Protein AF-A0A6G8BTU0-F1 (afdb_monomer_lite)

pLDDT: mean 81.16, std 19.38, range [32.75, 98.31]

Radius of gyration: 33.99 Å; chains: 1; bounding box: 79×76×109 Å

Secondary structure (DSSP, 8-state):
----------------PPPEEEEEHHHHHTS-HHHHHHHHTT-EEEEEPTTSEEEEEEEEEEE-PBPPP-HHHHHHHHHHHHHHHHHHHTT----HHHHHHHHHHHHHHHHTTPPPPB--EEEEEEEE-TTS-EEEEEEEESSS--PPTT-EEETTTTEEPS-GGGGG--HHHHHHHHS----S-SS--------------PPPPPP--------EEEEE-TTSPPEEEEHHHHHHTTPEEE--

Structure (mmCIF, N/CA/C/O backbone):
data_AF-A0A6G8BTU0-F1
#
_entry.id   AF-A0A6G8BTU0-F1
#
loop_
_atom_site.group_PDB
_atom_site.id
_atom_site.type_symbol
_atom_site.label_atom_id
_atom_site.label_alt_id
_atom_site.label_comp_id
_atom_site.label_asym_id
_atom_site.label_entity_id
_atom_site.label_seq_id
_atom_site.pdbx_PDB_ins_code
_atom_site.Ca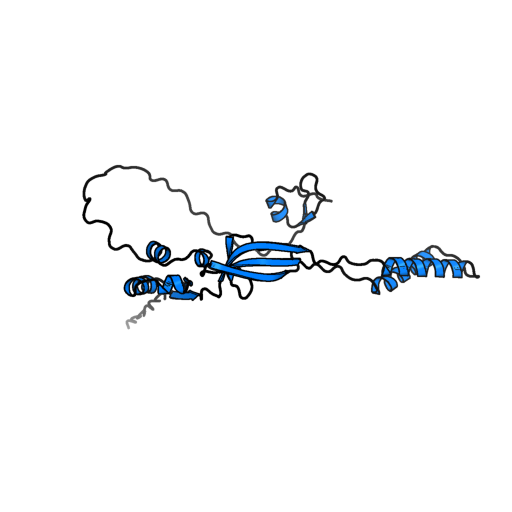rtn_x
_atom_site.Cartn_y
_atom_site.Cartn_z
_atom_site.occupancy
_atom_site.B_iso_or_equiv
_atom_site.auth_seq_id
_atom_site.auth_comp_id
_atom_site.auth_asym_id
_atom_site.auth_atom_id
_atom_site.pdbx_PDB_model_num
ATOM 1 N N . MET A 1 1 ? -45.046 64.229 11.327 1.00 40.72 1 MET A N 1
ATOM 2 C CA . MET A 1 1 ? -44.755 62.989 10.573 1.00 40.72 1 MET A CA 1
ATOM 3 C C . MET A 1 1 ? -43.552 62.315 11.220 1.00 40.72 1 MET A C 1
ATOM 5 O O . MET A 1 1 ? -42.463 62.861 11.145 1.00 40.72 1 MET A O 1
ATOM 9 N N . LYS A 1 2 ? -43.756 61.208 11.945 1.00 38.12 2 LYS A N 1
ATOM 10 C CA . LYS A 1 2 ? -42.687 60.417 12.578 1.00 38.12 2 LYS A CA 1
ATOM 11 C C . LYS A 1 2 ? -42.610 59.080 11.846 1.00 38.12 2 LYS A C 1
ATOM 13 O O . LYS A 1 2 ? -43.596 58.354 11.830 1.00 38.12 2 LYS A O 1
ATOM 18 N N . TRP A 1 3 ? -41.475 58.801 11.216 1.00 44.00 3 TRP A N 1
ATOM 19 C CA . TRP A 1 3 ? -41.200 57.519 10.574 1.00 44.00 3 TRP A CA 1
ATOM 20 C C . TRP A 1 3 ? -40.515 56.612 11.594 1.00 44.00 3 TRP A C 1
ATOM 22 O O . TRP A 1 3 ? -39.421 56.916 12.065 1.00 44.00 3 TRP A O 1
ATOM 32 N N . VAL A 1 4 ? -41.198 55.535 11.972 1.00 53.97 4 VAL A N 1
ATOM 33 C CA . VAL A 1 4 ? -40.656 54.466 12.813 1.00 53.97 4 VAL A CA 1
ATOM 34 C C . VAL A 1 4 ? -40.010 53.451 11.877 1.00 53.97 4 VAL A C 1
ATOM 36 O O . VAL A 1 4 ? -40.700 52.805 11.094 1.00 53.97 4 VAL A O 1
ATOM 39 N N . TRP A 1 5 ? -38.687 53.331 11.941 1.00 50.56 5 TRP A N 1
ATOM 40 C CA . TRP A 1 5 ? -37.951 52.262 11.273 1.00 50.56 5 TRP A CA 1
ATOM 41 C C . TRP A 1 5 ? -37.963 51.026 12.175 1.00 50.56 5 TRP A C 1
ATOM 43 O O . TRP A 1 5 ? -37.305 50.995 13.213 1.00 50.56 5 TRP A O 1
ATOM 53 N N . LEU A 1 6 ? -38.742 50.017 11.787 1.00 51.81 6 LEU A N 1
ATOM 54 C CA . LEU A 1 6 ? -38.684 48.670 12.349 1.00 51.81 6 LEU A CA 1
ATOM 55 C C . LEU A 1 6 ? -37.494 47.946 11.708 1.00 51.81 6 LEU A C 1
ATOM 57 O O . LEU A 1 6 ? -37.550 47.553 10.546 1.00 51.81 6 LEU A O 1
ATOM 61 N N . ILE A 1 7 ? -36.400 47.810 12.458 1.00 57.91 7 ILE A N 1
ATOM 62 C CA . ILE A 1 7 ? -35.266 46.963 12.080 1.00 57.91 7 ILE A CA 1
ATOM 63 C C . ILE A 1 7 ? -35.584 45.548 12.563 1.00 57.91 7 ILE A C 1
ATOM 65 O O . ILE A 1 7 ? -35.458 45.233 13.745 1.00 57.91 7 ILE A O 1
ATOM 69 N N . THR A 1 8 ? -36.029 44.698 11.644 1.00 57.75 8 THR A N 1
ATOM 70 C CA . THR A 1 8 ? -36.219 43.266 11.882 1.00 57.75 8 THR A CA 1
ATOM 71 C C . THR A 1 8 ? -34.845 42.595 11.902 1.00 57.75 8 THR A C 1
ATOM 73 O O . THR A 1 8 ? -34.222 42.397 10.860 1.00 57.75 8 THR A O 1
ATOM 76 N N . GLY A 1 9 ? -34.336 42.286 13.095 1.00 55.72 9 GLY A N 1
ATOM 77 C CA . GLY A 1 9 ? -33.092 41.538 13.266 1.00 55.72 9 GLY A CA 1
ATOM 78 C C . GLY A 1 9 ? -33.267 40.077 12.850 1.00 55.72 9 GLY A C 1
ATOM 79 O O . GLY A 1 9 ? -33.929 39.308 13.542 1.00 55.72 9 GLY A O 1
ATOM 80 N N . LEU A 1 10 ? -32.662 39.691 11.726 1.00 54.78 10 LEU A N 1
ATOM 81 C CA . LEU A 1 10 ? -32.451 38.294 11.348 1.00 54.78 10 LEU A CA 1
ATOM 82 C C . LEU A 1 10 ? -31.414 37.678 12.298 1.00 54.78 10 LEU A C 1
ATOM 84 O O . LEU A 1 10 ? -30.215 37.915 12.165 1.00 54.78 10 LEU A O 1
ATOM 88 N N . LEU A 1 11 ? -31.879 36.888 13.265 1.00 58.62 11 LEU A N 1
ATOM 89 C CA . LEU A 1 11 ? -31.025 35.987 14.033 1.00 58.62 11 LEU A CA 1
ATOM 90 C C . LEU A 1 11 ? -30.565 34.863 13.097 1.00 58.62 11 LEU A C 1
ATOM 92 O O . LEU A 1 11 ? -31.316 33.935 12.802 1.00 58.62 11 LEU A O 1
ATOM 96 N N . ALA A 1 12 ? -29.333 34.963 12.604 1.00 57.72 12 ALA A N 1
ATOM 97 C CA . ALA A 1 12 ? -28.669 33.870 11.913 1.00 57.72 12 ALA A CA 1
ATOM 98 C C . ALA A 1 12 ? -28.350 32.767 12.935 1.00 57.72 12 ALA A C 1
ATOM 100 O O . ALA A 1 12 ? -27.363 32.848 13.665 1.00 57.72 12 ALA A O 1
ATOM 101 N N . SER A 1 13 ? -29.202 31.746 13.025 1.00 57.56 13 SER A N 1
ATOM 102 C CA . SER A 1 13 ? -28.869 30.520 13.748 1.00 57.56 13 SER A CA 1
ATOM 103 C C . SER A 1 13 ? -27.741 29.811 13.002 1.00 57.56 13 SER A C 1
ATOM 105 O O . SER A 1 13 ? -27.941 29.286 11.908 1.00 57.56 13 SER A O 1
ATOM 107 N N . SER A 1 14 ? -26.542 29.803 13.579 1.00 59.00 14 SER A N 1
ATOM 108 C CA . SER A 1 14 ? -25.449 28.950 13.127 1.00 59.00 14 SER A CA 1
ATOM 109 C C . SER A 1 14 ? -25.845 27.490 13.351 1.00 59.00 14 SER A C 1
ATOM 111 O O . SER A 1 14 ? -25.838 26.983 14.472 1.00 59.00 14 SER A O 1
ATOM 113 N N . ALA A 1 15 ? -26.230 26.806 12.274 1.00 63.28 15 ALA A N 1
ATOM 114 C CA . ALA A 1 15 ? -26.380 25.360 12.277 1.00 63.28 15 ALA A CA 1
ATOM 115 C C . ALA A 1 15 ? -24.989 24.738 12.469 1.00 63.28 15 ALA A C 1
ATOM 117 O O . ALA A 1 15 ? -24.202 24.647 11.528 1.00 63.28 15 ALA A O 1
ATOM 118 N N . ASN A 1 16 ? -24.657 24.360 13.704 1.00 69.69 16 ASN A N 1
ATOM 119 C CA . ASN A 1 16 ? -23.443 23.601 13.982 1.00 69.69 16 ASN A CA 1
ATOM 120 C C . ASN A 1 16 ? -23.646 22.181 13.445 1.00 69.69 16 ASN A C 1
ATOM 122 O O . ASN A 1 16 ? -24.424 21.409 14.005 1.00 69.69 16 ASN A O 1
ATOM 126 N N . ALA A 1 17 ? -22.983 21.852 12.337 1.00 81.56 17 ALA A N 1
ATOM 127 C CA . ALA A 1 17 ? -22.934 20.483 11.844 1.00 81.56 17 ALA A CA 1
ATOM 128 C C . ALA A 1 17 ? -22.184 19.616 12.867 1.00 81.56 17 ALA A C 1
ATOM 130 O O . ALA A 1 17 ? -21.070 19.954 13.272 1.00 81.56 17 ALA A O 1
ATOM 131 N N . LEU A 1 18 ? -22.806 18.518 13.304 1.00 88.88 18 LEU A N 1
ATOM 132 C CA . LEU A 1 18 ? -22.153 17.556 14.189 1.00 88.88 18 LEU A CA 1
ATOM 133 C C . LEU A 1 18 ? -20.966 16.905 13.456 1.00 88.88 18 LEU A C 1
ATOM 135 O O . LEU A 1 18 ? -21.096 16.578 12.273 1.00 88.88 18 LEU A O 1
ATOM 139 N N . PRO A 1 19 ? -19.822 16.696 14.129 1.00 92.12 19 PRO A N 1
ATOM 140 C CA . PRO A 1 19 ? -18.689 15.999 13.534 1.00 92.12 19 PRO A CA 1
ATOM 141 C C . PRO A 1 19 ? -19.040 14.540 13.212 1.00 92.12 19 PRO A C 1
ATOM 143 O O . PRO A 1 19 ? -19.723 13.863 13.984 1.00 92.12 19 PRO A O 1
ATOM 146 N N . LEU A 1 20 ? -18.544 14.056 12.072 1.00 93.25 20 LEU A N 1
ATOM 147 C CA . LEU A 1 20 ? -18.660 12.659 11.657 1.00 93.25 20 LEU A CA 1
ATOM 148 C C . LEU A 1 20 ? -17.634 11.804 12.411 1.00 93.25 20 LEU A C 1
ATOM 150 O O . LEU A 1 20 ? -16.445 12.127 12.423 1.00 93.25 20 LEU A O 1
ATOM 154 N N . LEU A 1 21 ? -18.086 10.709 13.016 1.00 93.50 21 LEU A N 1
ATOM 155 C CA . LEU A 1 21 ? -17.253 9.737 13.713 1.00 93.50 21 LEU A CA 1
ATOM 156 C C . LEU A 1 21 ? -17.379 8.372 13.032 1.00 93.50 21 LEU A C 1
ATOM 158 O O . LEU A 1 21 ? -18.399 7.694 13.164 1.00 93.50 21 LEU A O 1
ATOM 162 N N . ALA A 1 22 ? -16.315 7.968 12.338 1.00 94.94 22 ALA A N 1
ATOM 163 C CA . ALA A 1 22 ? -16.186 6.624 11.791 1.00 94.94 22 ALA A CA 1
ATOM 164 C C . ALA A 1 22 ? -15.808 5.632 12.902 1.00 94.94 22 ALA A C 1
ATOM 166 O O . ALA A 1 22 ? -14.777 5.796 13.574 1.00 94.94 22 ALA A O 1
ATOM 167 N N . VAL A 1 23 ? -16.637 4.606 13.079 1.00 95.69 23 VAL A N 1
ATOM 168 C CA . VAL A 1 23 ? -16.468 3.542 14.077 1.00 95.69 23 VAL A CA 1
ATOM 169 C C . VAL A 1 23 ? -16.545 2.173 13.418 1.00 95.69 23 VAL A C 1
ATOM 171 O O . VAL A 1 23 ? -17.326 1.982 12.487 1.00 95.69 23 VAL A O 1
ATOM 174 N N . SER A 1 24 ? -15.766 1.204 13.896 1.00 96.50 24 SER A N 1
ATOM 175 C CA . SER A 1 24 ? -15.928 -0.182 13.457 1.00 96.50 24 SER A CA 1
ATOM 176 C C . SER A 1 24 ? -17.286 -0.730 13.889 1.00 96.50 24 SER A C 1
ATOM 178 O O . SER A 1 24 ? -17.818 -0.381 14.949 1.00 96.50 24 SER A O 1
ATOM 180 N N . GLU A 1 25 ? -17.867 -1.586 13.055 1.00 95.81 25 GLU A N 1
ATOM 181 C CA . GLU A 1 25 ? -19.181 -2.168 13.305 1.00 95.81 25 GLU A CA 1
ATOM 182 C C . GLU A 1 25 ? -19.177 -3.000 14.587 1.00 95.81 25 GLU A C 1
ATOM 184 O O . GLU A 1 25 ? -20.058 -2.814 15.425 1.00 95.81 25 GLU A O 1
ATOM 189 N N . THR A 1 26 ? -18.162 -3.843 14.800 1.00 95.25 26 THR A N 1
ATOM 190 C CA . THR A 1 26 ? -18.074 -4.661 16.021 1.00 95.25 26 THR A CA 1
ATOM 191 C C . THR A 1 26 ? -17.887 -3.809 17.272 1.00 95.25 26 THR A C 1
ATOM 193 O O . THR A 1 26 ? -18.545 -4.063 18.285 1.00 95.25 26 THR A O 1
ATOM 196 N N . ALA A 1 27 ? -17.048 -2.766 17.222 1.00 95.62 27 ALA A N 1
ATOM 197 C CA . ALA A 1 27 ? -16.872 -1.894 18.381 1.00 95.62 27 ALA A CA 1
ATOM 198 C C . ALA A 1 27 ? -18.157 -1.125 18.699 1.00 95.62 27 ALA A C 1
ATOM 200 O O . ALA A 1 27 ? -18.527 -1.013 19.866 1.00 95.62 27 ALA A O 1
ATOM 201 N N . TRP A 1 28 ? -18.867 -0.647 17.672 1.00 97.12 28 TRP A N 1
ATOM 202 C CA . TRP A 1 28 ? -20.150 0.024 17.841 1.00 97.12 28 TRP A CA 1
ATOM 203 C C . TRP A 1 28 ? -21.220 -0.916 18.393 1.00 97.12 28 TRP A C 1
ATOM 205 O O . TRP A 1 28 ? -21.901 -0.577 19.357 1.00 97.12 28 TRP A O 1
ATOM 215 N N . GLN A 1 29 ? -21.367 -2.110 17.817 1.00 96.81 29 GLN A N 1
ATOM 216 C CA . GLN A 1 29 ? -22.342 -3.119 18.239 1.00 96.81 29 GLN A CA 1
ATOM 217 C C . GLN A 1 29 ? -22.152 -3.502 19.711 1.00 96.81 29 GLN A C 1
ATOM 219 O O . GLN A 1 29 ? -23.153 -3.609 20.418 1.00 96.81 29 GLN A O 1
ATOM 224 N N . GLY A 1 30 ? -20.902 -3.605 20.175 1.00 95.56 30 GLY A N 1
ATOM 225 C CA . GLY A 1 30 ? -20.550 -3.947 21.556 1.00 95.56 30 GLY A CA 1
ATOM 226 C C . GLY A 1 30 ? -20.837 -2.875 22.615 1.00 95.56 30 GLY A C 1
ATOM 227 O O . GLY A 1 30 ? -20.659 -3.154 23.798 1.00 95.56 30 GLY A O 1
ATOM 228 N N . LEU A 1 31 ? -21.279 -1.674 22.227 1.00 96.62 31 LEU A N 1
ATOM 229 C CA . LEU A 1 31 ? -21.739 -0.652 23.170 1.00 96.62 31 LEU A CA 1
ATOM 230 C C . LEU A 1 31 ? -23.194 -0.881 23.594 1.00 96.62 31 LEU A C 1
ATOM 232 O O . LEU A 1 31 ? -24.051 -1.285 22.794 1.00 96.62 31 LEU A O 1
ATOM 236 N N . GLU A 1 32 ? -23.499 -0.536 24.840 1.00 96.50 32 GLU A N 1
ATOM 237 C CA . GLU A 1 32 ? -24.864 -0.540 25.348 1.00 96.50 32 GLU A CA 1
ATOM 238 C C . GL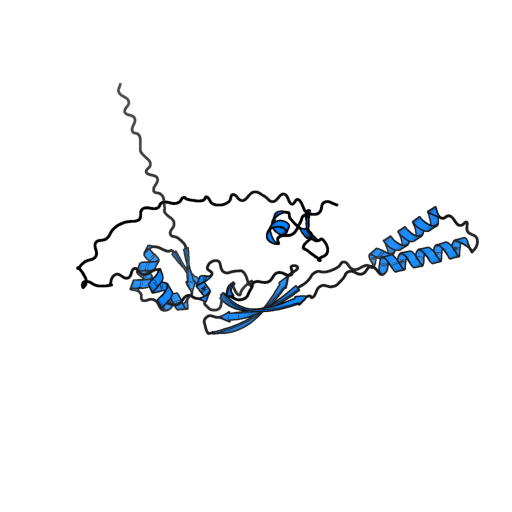U A 1 32 ? -25.712 0.563 24.697 1.00 96.50 32 GLU A C 1
ATOM 240 O O . GLU A 1 32 ? -25.215 1.581 24.212 1.00 96.50 32 GLU A O 1
ATOM 245 N N . THR A 1 33 ? -27.037 0.395 24.705 1.00 96.31 33 THR A N 1
ATOM 246 C CA . THR A 1 33 ? -27.966 1.363 24.096 1.00 96.31 33 THR A CA 1
ATOM 247 C C . THR A 1 33 ? -27.814 2.768 24.683 1.00 96.31 33 THR A C 1
ATOM 249 O O . THR A 1 33 ? -27.906 3.755 23.953 1.00 96.31 33 THR A O 1
ATOM 252 N N . HIS A 1 34 ? -27.564 2.867 25.991 1.00 95.31 34 HIS A N 1
ATOM 253 C CA . HIS A 1 34 ? -27.398 4.152 26.665 1.00 95.31 34 HIS A CA 1
ATOM 254 C C . HIS A 1 34 ? -26.088 4.853 26.254 1.00 95.31 34 HIS A C 1
ATOM 256 O O . HIS A 1 34 ? -26.087 6.062 26.031 1.00 95.31 34 HIS A O 1
ATOM 262 N N . GLU A 1 35 ? -25.014 4.086 26.057 1.00 95.31 35 GLU A N 1
ATOM 263 C CA . GLU A 1 35 ? -23.709 4.565 25.584 1.00 95.31 35 GLU A CA 1
ATOM 264 C C . GLU A 1 35 ? -23.798 5.061 24.141 1.00 95.31 35 GLU A C 1
ATOM 266 O O . GLU A 1 35 ? -23.368 6.170 23.828 1.00 95.31 35 GLU A O 1
ATOM 271 N N . LYS A 1 36 ? -24.438 4.277 23.262 1.00 96.56 36 LYS A N 1
ATOM 272 C CA . LYS A 1 36 ? -24.703 4.667 21.868 1.00 96.56 36 LYS A CA 1
ATOM 273 C C . LYS A 1 36 ? -25.455 5.993 21.801 1.00 96.56 36 LYS A C 1
ATOM 275 O O . LYS A 1 36 ? -25.060 6.884 21.048 1.00 96.56 36 LYS A O 1
ATOM 280 N N . ALA A 1 37 ? -26.501 6.138 22.618 1.00 95.00 37 ALA A N 1
ATOM 281 C CA . ALA A 1 37 ? -27.291 7.361 22.690 1.00 95.00 37 ALA A CA 1
ATOM 282 C C . ALA A 1 37 ? -26.468 8.560 23.185 1.00 95.00 37 ALA A C 1
ATOM 284 O O . ALA A 1 37 ? -26.675 9.677 22.713 1.00 95.00 37 ALA A O 1
ATOM 285 N N . GLU A 1 38 ? -25.533 8.357 24.114 1.00 94.38 38 GLU A N 1
ATOM 286 C CA . GLU A 1 38 ? -24.646 9.421 24.584 1.00 94.38 38 GLU A CA 1
ATOM 287 C C . GLU A 1 38 ? -23.699 9.909 23.484 1.00 94.38 38 GLU A C 1
ATOM 289 O O . GLU A 1 38 ? -23.612 11.115 23.240 1.00 94.38 38 GLU A O 1
ATOM 294 N N . ILE A 1 39 ? -23.056 8.987 22.765 1.00 94.19 39 ILE A N 1
ATOM 295 C CA . ILE A 1 39 ? -22.140 9.332 21.672 1.00 94.19 39 ILE A CA 1
ATOM 296 C C . ILE A 1 39 ? -22.906 10.042 20.542 1.00 94.19 39 ILE A C 1
ATOM 298 O O . ILE A 1 39 ? -22.466 11.081 20.047 1.00 94.19 39 ILE A O 1
ATOM 302 N N . GLN A 1 40 ? -24.100 9.555 20.190 1.00 95.19 40 GLN A N 1
ATOM 303 C CA . GLN A 1 40 ? -24.943 10.135 19.136 1.00 95.19 40 GLN A CA 1
ATOM 304 C C . GLN A 1 40 ? -25.447 11.557 19.432 1.00 95.19 40 GLN A C 1
ATOM 306 O O . GLN A 1 40 ? -25.852 12.260 18.510 1.00 95.19 40 GLN A O 1
ATOM 311 N N . ARG A 1 41 ? -25.408 12.027 20.688 1.00 93.50 41 ARG A N 1
ATOM 312 C CA . ARG A 1 41 ? -25.713 13.438 21.006 1.00 93.50 41 ARG A CA 1
ATOM 313 C C . ARG A 1 41 ? -24.641 14.402 20.508 1.00 93.50 41 ARG A C 1
ATOM 315 O O . ARG A 1 41 ? -24.940 15.576 20.308 1.00 93.50 41 ARG A O 1
ATOM 322 N N . SER A 1 42 ? -23.407 13.923 20.359 1.00 92.44 42 SER A N 1
ATOM 323 C CA . SER A 1 42 ? -22.241 14.755 20.037 1.00 92.44 42 SER A CA 1
ATOM 324 C C . SER A 1 42 ? -21.663 14.476 18.650 1.00 92.44 42 SER A C 1
ATOM 326 O O . SER A 1 42 ? -20.927 15.311 18.130 1.00 92.44 42 SER A O 1
ATOM 328 N N . TYR A 1 43 ? -21.994 13.332 18.044 1.00 94.69 43 TYR A N 1
ATOM 329 C CA . TYR A 1 43 ? -21.390 12.863 16.799 1.00 94.69 43 TYR A CA 1
ATOM 330 C C . TYR A 1 43 ? -22.428 12.257 15.853 1.00 94.69 43 TYR A C 1
ATOM 332 O O . TYR A 1 43 ? -23.358 11.574 16.284 1.00 94.69 43 TYR A O 1
ATOM 340 N N . LEU A 1 44 ? -22.217 12.443 14.550 1.00 94.94 44 LEU A N 1
ATOM 341 C CA . LEU A 1 44 ? -22.869 11.638 13.521 1.00 94.94 44 LEU A CA 1
ATOM 342 C C . LEU A 1 44 ? -22.059 10.351 13.337 1.00 94.94 44 LEU A C 1
ATOM 344 O O . LEU A 1 44 ? -20.870 10.415 13.041 1.00 94.94 44 LEU A O 1
ATOM 348 N N . ILE A 1 45 ? -22.682 9.191 13.531 1.00 95.31 45 ILE A N 1
ATOM 349 C CA . ILE A 1 45 ? -21.975 7.906 13.516 1.00 95.31 45 ILE A CA 1
ATOM 350 C C . ILE A 1 45 ? -21.998 7.295 12.119 1.00 95.31 45 ILE A C 1
ATOM 352 O O . ILE A 1 45 ? -23.069 7.046 11.568 1.00 95.31 45 ILE A O 1
ATOM 356 N N . GLU A 1 46 ? -20.816 6.996 11.591 1.00 95.62 46 GLU A N 1
ATOM 357 C CA . GLU A 1 46 ? -20.635 6.165 10.405 1.00 95.62 46 GLU A CA 1
ATOM 358 C C . GLU A 1 46 ? -20.040 4.824 10.831 1.00 95.62 46 GLU A C 1
ATOM 360 O O . GLU A 1 46 ? -18.899 4.742 11.284 1.00 95.62 46 GLU A O 1
ATOM 365 N N . THR A 1 47 ? -20.825 3.758 10.708 1.00 96.19 47 THR A N 1
ATOM 366 C CA . THR A 1 47 ? -20.356 2.404 11.004 1.00 96.19 47 THR A CA 1
ATOM 367 C C . THR A 1 47 ? -19.655 1.817 9.787 1.00 96.19 47 THR A C 1
ATOM 369 O O . THR A 1 47 ? -20.270 1.650 8.731 1.00 96.19 47 THR A O 1
ATOM 372 N N . VAL A 1 48 ? -18.388 1.456 9.948 1.00 96.12 48 VAL A N 1
ATOM 373 C CA . VAL A 1 48 ? -17.574 0.822 8.913 1.00 96.12 48 VAL A CA 1
ATOM 374 C C . VAL A 1 48 ? -17.543 -0.682 9.157 1.00 96.12 48 VAL A C 1
ATOM 376 O O . VAL A 1 48 ? -17.199 -1.135 10.247 1.00 96.12 48 VAL A O 1
ATOM 379 N N . ARG A 1 49 ? -17.886 -1.466 8.131 1.00 95.94 49 ARG A N 1
ATOM 380 C CA . ARG A 1 49 ? -17.887 -2.932 8.216 1.00 95.94 49 ARG A CA 1
ATOM 381 C C . ARG A 1 49 ? -16.472 -3.459 8.422 1.00 95.94 49 ARG A C 1
ATOM 383 O O . ARG A 1 49 ? -15.577 -3.134 7.642 1.00 95.94 49 ARG A O 1
ATOM 390 N N . ASP A 1 50 ? -16.305 -4.360 9.378 1.00 94.38 50 ASP A N 1
ATOM 391 C CA . ASP A 1 50 ? -15.018 -4.958 9.763 1.00 94.38 50 ASP A CA 1
ATOM 392 C C . ASP A 1 50 ? -14.287 -5.685 8.623 1.00 94.38 50 ASP A C 1
ATOM 394 O O . ASP A 1 50 ? -13.068 -5.816 8.636 1.00 94.38 50 ASP A O 1
ATOM 398 N N . SER A 1 51 ? -15.030 -6.128 7.606 1.00 94.38 51 SER A N 1
ATOM 399 C CA . SER A 1 51 ? -14.497 -6.773 6.399 1.00 94.38 51 SER A CA 1
ATOM 400 C C . SER A 1 51 ? -13.960 -5.794 5.348 1.00 94.38 51 SER A C 1
ATOM 402 O O . SER A 1 51 ? -13.439 -6.225 4.322 1.00 94.38 51 SER A O 1
ATOM 404 N N . THR A 1 52 ? -14.111 -4.482 5.553 1.00 95.94 52 THR A N 1
ATOM 405 C CA . THR A 1 52 ? -13.749 -3.453 4.559 1.00 95.94 52 THR A CA 1
ATOM 406 C C . THR A 1 52 ? -12.479 -2.684 4.901 1.00 95.94 52 THR A C 1
ATOM 408 O O . THR A 1 52 ? -11.991 -1.928 4.062 1.00 95.94 52 THR A O 1
ATOM 411 N N . PHE A 1 53 ? -11.910 -2.901 6.086 1.00 96.88 53 PHE A N 1
ATOM 412 C CA . PHE A 1 53 ? -10.661 -2.282 6.518 1.00 96.88 53 PHE A CA 1
ATOM 413 C C . PHE A 1 53 ? -9.776 -3.281 7.268 1.00 96.88 53 PHE A C 1
ATOM 415 O O . PHE A 1 53 ? -10.236 -4.321 7.736 1.00 96.88 53 PHE A O 1
ATOM 422 N N . GLY A 1 54 ? -8.490 -2.969 7.379 1.00 97.44 54 GLY A N 1
ATOM 423 C CA . GLY A 1 54 ? -7.548 -3.820 8.089 1.00 97.44 54 GLY A CA 1
ATOM 424 C C . GLY A 1 54 ? -6.190 -3.169 8.293 1.00 97.44 54 GLY A C 1
ATOM 425 O O . GLY A 1 54 ? -5.866 -2.137 7.701 1.00 97.44 54 GLY A O 1
ATOM 426 N N . LEU A 1 55 ? -5.398 -3.777 9.169 1.00 98.06 55 LEU A N 1
ATOM 427 C CA . LEU A 1 55 ? -4.065 -3.312 9.524 1.00 98.06 55 LEU A CA 1
ATOM 428 C C . LEU A 1 55 ? -3.034 -3.995 8.629 1.00 98.06 55 LEU A C 1
ATOM 430 O O . LEU A 1 55 ? -2.966 -5.224 8.596 1.00 98.06 55 LEU A O 1
ATOM 434 N N . ILE A 1 56 ? -2.186 -3.227 7.950 1.00 98.19 56 ILE A N 1
ATOM 435 C CA . ILE A 1 56 ? -1.043 -3.809 7.238 1.00 98.19 56 ILE A CA 1
ATOM 436 C C . ILE A 1 56 ? -0.084 -4.393 8.277 1.00 98.19 56 ILE A C 1
ATOM 438 O O . ILE A 1 56 ? 0.450 -3.657 9.103 1.00 98.19 56 ILE A O 1
ATOM 442 N N . ILE A 1 57 ? 0.160 -5.700 8.228 1.00 98.06 57 ILE A N 1
ATOM 443 C CA . ILE A 1 57 ? 1.111 -6.375 9.126 1.00 98.06 57 ILE A CA 1
ATOM 444 C C . ILE A 1 57 ? 2.446 -6.672 8.447 1.00 98.06 57 ILE A C 1
ATOM 446 O O . ILE A 1 57 ? 3.472 -6.705 9.116 1.00 98.06 57 ILE A O 1
ATOM 450 N N . ASP A 1 58 ? 2.443 -6.836 7.125 1.00 97.94 58 ASP A N 1
ATOM 451 C CA . ASP A 1 58 ? 3.647 -6.991 6.313 1.00 97.94 58 ASP A CA 1
ATOM 452 C C . ASP A 1 58 ? 3.383 -6.498 4.883 1.00 97.94 58 ASP A C 1
ATOM 454 O O . ASP A 1 58 ? 2.236 -6.414 4.427 1.00 97.94 58 ASP A O 1
ATOM 458 N N . ASN A 1 59 ? 4.449 -6.156 4.169 1.00 96.31 59 ASN A N 1
ATOM 459 C CA . ASN A 1 59 ? 4.394 -5.862 2.749 1.00 96.31 59 ASN A CA 1
ATOM 460 C C . ASN A 1 59 ? 5.692 -6.273 2.048 1.00 96.31 59 ASN A C 1
ATOM 462 O O . ASN A 1 59 ? 6.801 -6.013 2.510 1.00 96.31 59 ASN A O 1
ATOM 466 N N . GLN A 1 60 ? 5.542 -6.878 0.875 1.00 96.62 60 GLN A N 1
ATOM 467 C CA . GLN A 1 60 ? 6.655 -7.320 0.042 1.00 96.62 60 GLN A CA 1
ATOM 468 C C . GLN A 1 60 ? 6.570 -6.625 -1.308 1.00 96.62 60 GLN A C 1
ATOM 470 O O . GLN A 1 60 ? 5.503 -6.576 -1.915 1.00 96.62 60 GLN A O 1
ATOM 475 N N . GLY A 1 61 ? 7.682 -6.055 -1.766 1.00 96.12 61 GLY A N 1
ATOM 476 C CA . GLY A 1 61 ? 7.762 -5.343 -3.037 1.00 96.12 61 GLY A CA 1
ATOM 477 C C . GLY A 1 61 ? 8.685 -6.049 -4.015 1.00 96.12 61 GLY A C 1
ATOM 478 O O . GLY A 1 61 ? 9.781 -6.458 -3.640 1.00 96.12 61 GLY A O 1
ATOM 479 N N . VAL A 1 62 ? 8.257 -6.149 -5.269 1.00 96.94 62 VAL A N 1
ATOM 480 C CA . VAL A 1 62 ? 9.069 -6.637 -6.384 1.00 96.94 62 VAL A CA 1
ATOM 481 C C . VAL A 1 62 ? 9.094 -5.571 -7.470 1.00 96.94 62 VAL A C 1
ATOM 483 O O . VAL A 1 62 ? 8.048 -5.060 -7.877 1.00 96.94 62 VAL A O 1
ATOM 486 N N . ASP A 1 63 ? 10.293 -5.251 -7.951 1.00 96.00 63 ASP A N 1
ATOM 487 C CA . ASP A 1 63 ? 10.462 -4.436 -9.148 1.00 96.00 63 ASP A CA 1
ATOM 488 C C . ASP A 1 63 ? 10.131 -5.285 -10.385 1.00 96.00 63 ASP A C 1
ATOM 490 O O . ASP A 1 63 ? 10.738 -6.328 -10.635 1.00 96.00 63 ASP A O 1
ATOM 494 N N . ARG A 1 64 ? 9.108 -4.859 -11.122 1.00 95.06 64 ARG A N 1
ATOM 495 C CA . ARG A 1 64 ? 8.636 -5.452 -12.380 1.00 95.06 64 ARG A CA 1
ATOM 496 C C . ARG A 1 64 ? 8.967 -4.557 -13.575 1.00 95.06 64 ARG A C 1
ATOM 498 O O . ARG A 1 64 ? 8.446 -4.782 -14.663 1.00 95.06 64 ARG A O 1
ATOM 505 N N . SER A 1 65 ? 9.802 -3.540 -13.380 1.00 93.69 65 SER A N 1
ATOM 506 C CA . SER A 1 65 ? 10.164 -2.592 -14.421 1.00 93.69 65 SER A CA 1
ATOM 507 C C . SER A 1 65 ? 10.940 -3.282 -15.538 1.00 93.69 65 SER A C 1
ATOM 509 O O . SER A 1 65 ? 11.814 -4.114 -15.292 1.00 93.69 65 SER A O 1
ATOM 511 N N . THR A 1 66 ? 10.652 -2.904 -16.781 1.00 92.50 66 THR A N 1
ATOM 512 C CA . THR A 1 66 ? 11.420 -3.346 -17.944 1.00 92.50 66 THR A CA 1
ATOM 513 C C . THR A 1 66 ? 12.329 -2.215 -18.410 1.00 92.50 66 THR A C 1
ATOM 515 O O . THR A 1 66 ? 11.832 -1.111 -18.673 1.00 92.50 66 THR A O 1
ATOM 518 N N . PRO A 1 67 ? 13.645 -2.452 -18.550 1.00 88.81 67 PRO A N 1
ATOM 519 C CA . PRO A 1 67 ? 14.533 -1.456 -19.126 1.00 88.81 67 PRO A CA 1
ATOM 520 C C . PRO A 1 67 ? 14.146 -1.191 -20.585 1.00 88.81 67 PRO A C 1
ATOM 522 O O . PRO A 1 67 ? 13.651 -2.077 -21.284 1.00 88.81 67 PRO A O 1
ATOM 525 N N . GLY A 1 68 ? 14.379 0.037 -21.042 1.00 88.25 68 GLY A N 1
ATOM 526 C CA . GLY A 1 68 ? 14.228 0.374 -22.453 1.00 88.25 68 GLY A CA 1
ATOM 527 C C . GLY A 1 68 ? 15.335 -0.263 -23.293 1.00 88.25 68 GLY A C 1
ATOM 528 O O . GLY A 1 68 ? 16.429 -0.534 -22.791 1.00 88.25 68 GLY A O 1
ATOM 529 N N . THR A 1 69 ? 15.070 -0.488 -24.576 1.00 85.38 69 THR A N 1
ATOM 530 C CA . THR A 1 69 ? 16.091 -0.959 -25.523 1.00 85.38 69 THR A CA 1
ATOM 531 C C . THR A 1 69 ? 16.640 0.211 -26.328 1.00 85.38 69 THR A C 1
ATOM 533 O O . THR A 1 69 ? 15.932 1.180 -26.559 1.00 85.38 69 THR A O 1
ATOM 536 N N . HIS A 1 70 ? 17.902 0.111 -26.741 1.00 82.19 70 HIS A N 1
ATOM 537 C CA . HIS A 1 70 ? 18.559 1.067 -27.652 1.00 82.19 70 HIS A CA 1
ATOM 538 C C . HIS A 1 70 ? 19.164 0.335 -28.867 1.00 82.19 70 HIS A C 1
ATOM 540 O O . HIS A 1 70 ? 19.982 0.872 -29.613 1.00 82.19 70 HIS A O 1
ATOM 546 N N . GLY A 1 71 ? 18.833 -0.953 -29.008 1.00 81.69 71 GLY A N 1
ATOM 547 C CA . GLY A 1 71 ? 19.412 -1.834 -30.014 1.00 81.69 71 GLY A CA 1
ATOM 548 C C . GLY A 1 71 ? 18.957 -1.479 -31.424 1.00 81.69 71 GLY A C 1
ATOM 549 O O . GLY A 1 71 ? 19.722 -1.678 -32.360 1.00 81.69 71 GLY A O 1
ATOM 550 N N . GLY A 1 72 ? 17.761 -0.908 -31.573 1.00 81.50 72 GLY A N 1
ATOM 551 C CA . GLY A 1 72 ? 17.248 -0.423 -32.843 1.00 81.50 72 GLY A CA 1
ATOM 552 C C . GLY A 1 72 ? 18.104 0.712 -33.391 1.00 81.50 72 GLY A C 1
ATOM 553 O O . GLY A 1 72 ? 18.608 0.610 -34.509 1.00 81.50 72 GLY A O 1
ATOM 554 N N . ALA A 1 73 ? 18.349 1.755 -32.593 1.00 82.19 73 ALA A N 1
ATOM 555 C CA . ALA A 1 73 ? 19.190 2.879 -33.003 1.00 82.19 73 ALA A CA 1
ATOM 556 C C . ALA A 1 73 ? 20.633 2.460 -33.338 1.00 82.19 73 ALA A C 1
ATOM 558 O O . ALA A 1 73 ? 21.201 2.908 -34.338 1.00 82.19 73 ALA A O 1
ATOM 559 N N . VAL A 1 74 ? 21.223 1.571 -32.532 1.00 85.31 74 VAL A N 1
ATOM 560 C CA . VAL A 1 74 ? 22.583 1.058 -32.768 1.00 85.31 74 VAL A CA 1
ATOM 561 C C . VAL A 1 74 ? 22.636 0.228 -34.051 1.00 85.31 74 VAL A C 1
ATOM 563 O O . VAL A 1 74 ? 23.505 0.457 -34.892 1.00 85.31 74 VAL A O 1
ATOM 566 N N . LEU A 1 75 ? 21.688 -0.694 -34.239 1.00 84.25 75 LEU A N 1
ATOM 567 C CA . LEU A 1 75 ? 21.623 -1.546 -35.426 1.00 84.25 75 LEU A CA 1
ATOM 568 C C . LEU A 1 75 ? 21.376 -0.725 -36.697 1.00 84.25 75 LEU A C 1
ATOM 570 O O . LEU A 1 75 ? 22.055 -0.929 -37.699 1.00 84.25 75 LEU A O 1
ATOM 574 N N . GLY A 1 76 ? 20.438 0.222 -36.658 1.00 79.00 76 GLY A N 1
ATOM 575 C CA . GLY A 1 76 ? 20.129 1.086 -37.795 1.00 79.00 76 GLY A CA 1
ATOM 576 C C . GLY A 1 76 ? 21.305 1.981 -38.193 1.00 79.00 76 GLY A C 1
ATOM 577 O O . GLY A 1 76 ? 21.599 2.108 -39.381 1.00 79.00 76 GLY A O 1
ATOM 578 N N . SER A 1 77 ? 22.028 2.532 -37.212 1.00 82.31 77 SER A N 1
ATOM 579 C CA . SER A 1 77 ? 23.266 3.287 -37.454 1.00 82.31 77 SER A CA 1
ATOM 580 C C . SER A 1 77 ? 24.332 2.412 -38.118 1.00 82.31 77 SER A C 1
ATOM 582 O O . SER A 1 77 ? 24.922 2.825 -39.110 1.00 82.31 77 SER A O 1
ATOM 584 N N . ALA A 1 78 ? 24.536 1.186 -37.621 1.00 85.75 78 ALA A N 1
ATOM 585 C CA . ALA A 1 78 ? 25.530 0.256 -38.156 1.00 85.75 78 ALA A CA 1
ATOM 586 C C . ALA A 1 78 ? 25.199 -0.216 -39.583 1.00 85.75 78 ALA A C 1
ATOM 588 O O . ALA A 1 78 ? 26.080 -0.271 -40.436 1.00 85.75 78 ALA A O 1
ATOM 589 N N . ILE A 1 79 ? 23.929 -0.524 -39.873 1.00 82.81 79 ILE A N 1
ATOM 590 C CA . ILE A 1 79 ? 23.495 -0.899 -41.229 1.00 82.81 79 ILE A CA 1
ATOM 591 C C . ILE A 1 79 ? 23.709 0.270 -42.196 1.00 82.81 79 ILE A C 1
ATOM 593 O O . ILE A 1 79 ? 24.192 0.065 -43.310 1.00 82.81 79 ILE A O 1
ATOM 597 N N . ALA A 1 80 ? 23.370 1.491 -41.780 1.00 81.44 80 ALA A N 1
ATOM 598 C CA . ALA A 1 80 ? 23.539 2.683 -42.600 1.00 81.44 80 ALA A CA 1
ATOM 599 C C . ALA A 1 80 ? 25.019 3.029 -42.844 1.00 81.44 80 ALA A C 1
ATOM 601 O O . ALA A 1 80 ? 25.365 3.388 -43.969 1.00 81.44 80 ALA A O 1
ATOM 602 N N . ASP A 1 81 ? 25.878 2.865 -41.833 1.00 86.75 81 ASP A N 1
ATOM 603 C CA . ASP A 1 81 ? 27.340 3.009 -41.918 1.00 86.75 81 ASP A CA 1
ATOM 604 C C . ASP A 1 81 ? 27.923 2.056 -42.973 1.00 86.75 81 ASP A C 1
ATOM 606 O O . ASP A 1 81 ? 28.446 2.492 -44.002 1.00 86.75 81 ASP A O 1
ATOM 610 N N . VAL A 1 82 ? 27.705 0.745 -42.800 1.00 87.38 82 VAL A N 1
ATOM 611 C CA . VAL A 1 82 ? 28.209 -0.283 -43.725 1.00 87.38 82 VAL A CA 1
ATOM 612 C C . VAL A 1 82 ? 27.687 -0.058 -45.145 1.00 87.38 82 VAL A C 1
ATOM 614 O O . VAL A 1 82 ? 28.461 -0.113 -46.097 1.00 87.38 82 VAL A O 1
ATOM 617 N N . SER A 1 83 ? 26.397 0.257 -45.299 1.00 81.69 83 SER A N 1
ATOM 618 C CA . SER A 1 83 ? 25.791 0.499 -46.618 1.00 81.69 83 SER A CA 1
ATOM 619 C C . SER A 1 83 ? 26.367 1.738 -47.307 1.00 81.69 83 SER A C 1
ATOM 621 O O . SER A 1 83 ? 26.527 1.760 -48.529 1.00 81.69 83 SER A O 1
ATOM 623 N N . TYR A 1 84 ? 26.666 2.792 -46.541 1.00 86.75 84 TYR A N 1
ATOM 624 C CA . TYR A 1 84 ? 27.269 4.004 -47.082 1.00 86.75 84 TYR A CA 1
ATOM 625 C C . TYR A 1 84 ? 28.723 3.771 -47.496 1.00 86.75 84 TYR A C 1
ATOM 627 O O . TYR A 1 84 ? 29.114 4.174 -48.594 1.00 86.75 84 TYR A O 1
ATOM 635 N N . ILE A 1 85 ? 29.510 3.107 -46.645 1.00 87.75 85 ILE A N 1
ATOM 636 C CA . ILE A 1 85 ? 30.904 2.755 -46.927 1.00 87.75 85 ILE A CA 1
ATOM 637 C C . ILE A 1 85 ? 30.994 1.866 -48.172 1.00 87.75 85 ILE A C 1
ATOM 639 O O . ILE A 1 85 ? 31.770 2.172 -49.077 1.00 87.75 85 ILE A O 1
ATOM 643 N N . ASP A 1 86 ? 30.172 0.819 -48.254 1.00 87.69 86 ASP A N 1
ATOM 644 C CA . ASP A 1 86 ? 30.141 -0.097 -49.398 1.00 87.69 86 ASP A CA 1
ATOM 645 C C . ASP A 1 86 ? 29.860 0.654 -50.708 1.00 87.69 86 ASP A C 1
ATOM 647 O O . ASP A 1 86 ? 30.642 0.580 -51.658 1.00 87.69 86 ASP A O 1
ATOM 651 N N . ARG A 1 87 ? 28.832 1.513 -50.721 1.00 85.69 87 ARG A N 1
ATOM 652 C CA . ARG A 1 87 ? 28.502 2.352 -51.884 1.00 85.69 87 ARG A CA 1
ATOM 653 C C . ARG A 1 87 ? 29.608 3.347 -52.245 1.00 85.69 87 ARG A C 1
ATOM 655 O O . ARG A 1 87 ? 29.795 3.665 -53.422 1.00 85.69 87 ARG A O 1
ATOM 662 N N . ALA A 1 88 ? 30.318 3.884 -51.255 1.00 86.88 88 ALA A N 1
ATOM 663 C CA . ALA A 1 88 ? 31.438 4.787 -51.493 1.00 86.88 88 ALA A CA 1
ATOM 664 C C . ALA A 1 88 ? 32.622 4.058 -52.152 1.00 86.88 88 ALA A C 1
ATOM 666 O O . ALA A 1 88 ? 33.279 4.639 -53.010 1.00 86.88 88 ALA A O 1
ATOM 667 N N . PHE A 1 89 ? 32.864 2.787 -51.821 1.00 88.69 89 PHE A N 1
ATOM 668 C CA . PHE A 1 89 ? 33.923 1.984 -52.442 1.00 88.69 89 PHE A CA 1
ATOM 669 C C . PHE A 1 89 ? 33.508 1.320 -53.764 1.00 88.69 89 PHE A C 1
ATOM 671 O O . PHE A 1 89 ? 34.360 1.097 -54.621 1.00 88.69 89 PHE A O 1
ATOM 678 N N . SER A 1 90 ? 32.215 1.073 -53.991 1.00 86.31 90 SER A N 1
ATOM 679 C CA . SER A 1 90 ? 31.689 0.460 -55.220 1.00 86.31 90 SER A CA 1
ATOM 680 C C . SER A 1 90 ? 31.527 1.436 -56.401 1.00 86.31 90 SER A C 1
ATOM 682 O O . SER A 1 90 ? 30.841 1.114 -57.372 1.00 86.31 90 SER A O 1
ATOM 684 N N . GLY A 1 91 ? 32.105 2.642 -56.324 1.00 80.31 91 GLY A N 1
ATOM 685 C CA . GLY A 1 91 ? 32.060 3.659 -57.388 1.00 80.31 91 GLY A CA 1
ATOM 686 C C . GLY A 1 91 ? 31.426 5.003 -57.004 1.00 80.31 91 GLY A C 1
ATOM 687 O O . GLY A 1 91 ? 31.243 5.853 -57.874 1.00 80.31 91 GLY A O 1
ATOM 688 N N . GLY A 1 92 ? 31.073 5.215 -55.733 1.00 80.50 92 GLY A N 1
ATOM 689 C CA . GLY A 1 92 ? 30.633 6.512 -55.209 1.00 80.50 92 GLY A CA 1
ATOM 690 C C . GLY A 1 92 ? 31.784 7.423 -54.755 1.00 80.50 92 GLY A C 1
ATOM 691 O O . GLY A 1 92 ? 32.944 7.030 -54.708 1.00 80.50 92 GLY A O 1
ATOM 692 N N . HIS A 1 93 ? 31.463 8.664 -54.376 1.00 85.31 93 HIS A N 1
ATOM 693 C CA . HIS A 1 93 ? 32.416 9.564 -53.720 1.00 85.31 93 HIS A CA 1
ATOM 694 C C . HIS A 1 93 ? 32.190 9.566 -52.209 1.00 85.31 93 HIS A C 1
ATOM 696 O O . HIS A 1 93 ? 31.095 9.883 -51.741 1.00 85.31 93 HIS A O 1
ATOM 702 N N . TYR A 1 94 ? 33.236 9.262 -51.438 1.00 88.94 94 TYR A N 1
ATOM 703 C CA . TYR A 1 94 ? 33.182 9.367 -49.985 1.00 88.94 94 TYR A CA 1
ATOM 704 C C . TYR A 1 94 ? 33.131 10.834 -49.536 1.00 88.94 94 TYR A C 1
ATOM 706 O O . TYR A 1 94 ? 33.968 11.656 -49.905 1.00 88.94 94 TYR A O 1
ATOM 714 N N . SER A 1 95 ? 32.167 11.151 -48.678 1.00 90.94 95 SER A N 1
ATOM 715 C CA . SER A 1 95 ? 32.048 12.435 -47.985 1.00 90.94 95 SER A CA 1
ATOM 716 C C . SER A 1 95 ? 31.730 12.215 -46.510 1.00 90.94 95 SER A C 1
ATOM 718 O O . SER A 1 95 ? 30.725 11.587 -46.181 1.00 90.94 95 SER A O 1
ATOM 720 N N . ALA A 1 96 ? 32.542 12.774 -45.611 1.00 87.06 96 ALA A N 1
ATOM 721 C CA . ALA A 1 96 ? 32.349 12.623 -44.167 1.00 87.06 96 ALA A CA 1
ATOM 722 C C . ALA A 1 96 ? 31.024 13.236 -43.670 1.00 87.06 96 ALA A C 1
ATOM 724 O O . ALA A 1 96 ? 30.379 12.689 -42.780 1.00 87.06 96 ALA A O 1
ATOM 725 N N . LYS A 1 97 ? 30.578 14.346 -44.276 1.00 86.75 97 LYS A N 1
ATOM 726 C CA . LYS A 1 97 ? 29.299 14.990 -43.922 1.00 86.75 97 LYS A CA 1
ATOM 727 C C . LYS A 1 97 ? 28.102 14.127 -44.316 1.00 86.75 97 LYS A C 1
ATOM 729 O O . LYS A 1 97 ? 27.164 13.984 -43.539 1.00 86.75 97 LYS A O 1
ATOM 734 N N . THR A 1 98 ? 28.156 13.539 -45.509 1.00 81.69 98 THR A N 1
ATOM 735 C CA . THR A 1 98 ? 27.095 12.650 -46.000 1.00 81.69 98 THR A CA 1
ATOM 736 C C . THR A 1 98 ? 27.081 11.343 -45.213 1.00 81.69 98 THR A C 1
ATOM 738 O O . THR A 1 98 ? 26.009 10.869 -44.859 1.00 81.69 98 THR A O 1
ATOM 741 N N . HIS A 1 99 ? 28.260 10.823 -44.854 1.00 84.56 99 HIS A N 1
ATOM 742 C CA . HIS A 1 99 ? 28.399 9.649 -44.001 1.00 84.56 99 HIS A CA 1
ATOM 743 C C . HIS A 1 99 ? 27.682 9.848 -42.656 1.00 84.56 99 HIS A C 1
ATOM 745 O O . HIS A 1 99 ? 26.771 9.097 -42.320 1.00 84.56 99 HIS A O 1
ATOM 751 N N . LEU A 1 100 ? 28.027 10.918 -41.931 1.00 86.50 100 LEU A N 1
ATOM 752 C CA . LEU A 1 100 ? 27.410 11.231 -40.644 1.00 86.50 100 LEU A CA 1
ATOM 753 C C . LEU A 1 100 ? 25.886 11.396 -40.762 1.00 86.50 100 LEU A C 1
ATOM 755 O O . LEU A 1 100 ? 25.148 10.884 -39.926 1.00 86.50 100 LEU A O 1
ATOM 759 N N . GLY A 1 101 ? 25.406 12.071 -41.812 1.00 83.38 101 GLY A N 1
ATOM 760 C CA . GLY A 1 101 ? 23.971 12.237 -42.056 1.00 83.38 101 GLY A CA 1
ATOM 761 C C . GLY A 1 101 ? 23.238 10.911 -42.279 1.00 83.38 101 GLY A C 1
ATOM 762 O O . GLY A 1 101 ? 22.149 10.718 -41.742 1.00 83.38 101 GLY A O 1
ATOM 763 N N . VAL A 1 102 ? 23.844 9.982 -43.023 1.00 79.50 102 VAL A N 1
ATOM 764 C CA . VAL A 1 102 ? 23.274 8.652 -43.287 1.00 79.50 102 VAL A CA 1
ATOM 765 C C . VAL A 1 102 ? 23.275 7.783 -42.029 1.00 79.50 102 VAL A C 1
ATOM 767 O O . VAL A 1 102 ? 22.259 7.158 -41.741 1.00 79.50 102 VAL A O 1
ATOM 770 N N . VAL A 1 103 ? 24.350 7.799 -41.237 1.00 82.44 103 VAL A N 1
ATOM 771 C CA . VAL A 1 103 ? 24.421 7.074 -39.955 1.00 82.44 103 VAL A CA 1
ATOM 772 C C . VAL A 1 103 ? 23.370 7.588 -38.972 1.00 82.44 103 VAL A C 1
ATOM 774 O O . VAL A 1 103 ? 22.648 6.790 -38.380 1.00 82.44 103 VAL A O 1
ATOM 777 N N . LEU A 1 104 ? 23.215 8.911 -38.843 1.00 82.75 104 LEU A N 1
ATOM 778 C CA . LEU A 1 104 ? 22.182 9.511 -37.991 1.00 82.75 104 LEU A CA 1
ATOM 779 C C . LEU A 1 104 ? 20.768 9.158 -38.467 1.00 82.75 104 LEU A C 1
ATOM 781 O O . LEU A 1 104 ? 19.918 8.818 -37.648 1.00 82.75 104 LEU A O 1
ATOM 785 N N . LEU A 1 105 ? 20.513 9.196 -39.779 1.00 79.69 105 LEU A N 1
ATOM 786 C CA . LEU A 1 105 ? 19.225 8.791 -40.342 1.00 79.69 105 LEU A CA 1
ATOM 787 C C . LEU A 1 105 ? 18.945 7.305 -40.086 1.00 79.69 105 LEU A C 1
ATOM 789 O O . LEU A 1 105 ? 17.836 6.952 -39.695 1.00 79.69 105 LEU A O 1
ATOM 793 N N . GLY A 1 106 ? 19.952 6.447 -40.251 1.00 75.50 106 GLY A N 1
ATOM 794 C CA . GLY A 1 106 ? 19.878 5.028 -39.917 1.00 75.50 106 GLY A CA 1
ATOM 795 C C . GLY A 1 106 ? 19.568 4.799 -38.443 1.00 75.50 106 GLY A C 1
ATOM 796 O O . GLY A 1 106 ? 18.687 4.009 -38.121 1.00 75.50 106 GLY A O 1
ATOM 797 N N . GLY A 1 107 ? 20.223 5.536 -37.547 1.00 80.62 107 GLY A N 1
ATOM 798 C CA . GLY A 1 107 ? 19.945 5.490 -36.115 1.00 80.62 107 GLY A CA 1
ATOM 799 C C . GLY A 1 107 ? 18.538 5.957 -35.748 1.00 80.62 107 GLY A C 1
ATOM 800 O O . GLY A 1 107 ? 17.886 5.326 -34.923 1.00 80.62 107 GLY A O 1
ATOM 801 N N . LEU A 1 108 ? 18.028 7.009 -36.393 1.00 83.81 108 LEU A N 1
ATOM 802 C CA . LEU A 1 108 ? 16.655 7.491 -36.194 1.00 83.81 108 LEU A CA 1
ATOM 803 C C . LEU A 1 108 ? 15.602 6.514 -36.728 1.00 83.81 108 LEU A C 1
ATOM 805 O O . LEU A 1 108 ? 14.575 6.306 -36.094 1.00 83.81 108 LEU A O 1
ATOM 809 N N . LEU A 1 109 ? 15.839 5.905 -37.890 1.00 78.94 109 LEU A N 1
ATOM 810 C CA . LEU A 1 109 ? 14.941 4.881 -38.429 1.00 78.94 109 LEU A CA 1
ATOM 811 C C . LEU A 1 109 ? 14.993 3.606 -37.582 1.00 78.94 109 LEU A C 1
ATOM 813 O O . LEU A 1 109 ? 13.967 2.980 -37.330 1.00 78.94 109 LEU A O 1
ATOM 817 N N . GLY A 1 110 ? 16.183 3.248 -37.103 1.00 76.69 110 GLY A N 1
ATOM 818 C CA . GLY A 1 110 ? 16.396 2.123 -36.208 1.00 76.69 110 GLY A CA 1
ATOM 819 C C . GLY A 1 110 ? 15.740 2.317 -34.842 1.00 76.69 110 GLY A C 1
ATOM 820 O O . GLY A 1 110 ? 15.193 1.360 -34.300 1.00 76.69 110 GLY A O 1
ATOM 821 N N . SER A 1 111 ? 15.721 3.538 -34.298 1.00 83.00 111 SER A N 1
ATOM 822 C CA . SER A 1 111 ? 15.127 3.817 -32.984 1.00 83.00 111 SER A CA 1
ATOM 823 C C . SER A 1 111 ? 13.611 3.616 -32.935 1.00 83.00 111 SER A C 1
ATOM 825 O O . SER A 1 111 ? 13.049 3.443 -31.858 1.00 83.00 111 SER A O 1
ATOM 827 N N . ALA A 1 112 ? 12.932 3.528 -34.083 1.00 82.38 112 ALA A N 1
ATOM 828 C CA . ALA A 1 112 ? 11.531 3.109 -34.140 1.00 82.38 112 ALA A CA 1
ATOM 829 C C . ALA A 1 112 ? 11.315 1.659 -33.654 1.00 82.38 112 ALA A C 1
ATOM 831 O O . ALA A 1 112 ? 10.198 1.287 -33.297 1.00 82.38 112 ALA A O 1
ATOM 832 N N . LEU A 1 113 ? 12.372 0.840 -33.634 1.00 82.00 113 LEU A N 1
ATOM 833 C CA . LEU A 1 113 ? 12.362 -0.520 -33.089 1.00 82.00 113 LEU A CA 1
ATOM 834 C C . LEU A 1 113 ? 12.700 -0.560 -31.591 1.00 82.00 113 LEU A C 1
ATOM 836 O O . LEU A 1 113 ? 12.664 -1.635 -30.986 1.00 82.00 113 LEU A O 1
ATOM 840 N N . ASP A 1 114 ? 13.031 0.585 -30.988 1.00 84.50 114 ASP A N 1
ATOM 841 C CA . ASP A 1 114 ? 13.347 0.665 -29.572 1.00 84.50 114 ASP A CA 1
ATOM 842 C C . ASP A 1 114 ? 12.086 0.687 -28.705 1.00 84.50 114 ASP A C 1
ATOM 844 O O . ASP A 1 114 ? 11.068 1.307 -29.015 1.00 84.50 114 ASP A O 1
ATOM 848 N N . LYS A 1 115 ? 12.153 -0.021 -27.577 1.00 86.56 115 LYS A N 1
ATOM 849 C CA . LYS A 1 115 ? 11.093 -0.050 -26.573 1.00 86.56 115 LYS A CA 1
ATOM 850 C C . LYS A 1 115 ? 11.399 0.965 -25.487 1.00 86.56 115 LYS A C 1
ATOM 852 O O . LYS A 1 115 ? 12.490 0.955 -24.917 1.00 86.56 115 LYS A O 1
ATOM 857 N N . ALA A 1 116 ? 10.412 1.793 -25.159 1.00 88.50 116 ALA A N 1
ATOM 858 C CA . ALA A 1 116 ? 10.504 2.698 -24.023 1.00 88.50 116 ALA A CA 1
ATOM 859 C C . ALA A 1 116 ? 10.623 1.909 -22.702 1.00 88.50 116 ALA A C 1
ATOM 861 O O . ALA A 1 116 ? 9.999 0.850 -22.566 1.00 88.50 116 ALA A O 1
ATOM 862 N N . PRO A 1 117 ? 11.388 2.411 -21.714 1.00 90.56 117 PRO A N 1
ATOM 863 C CA . PRO A 1 117 ? 11.419 1.814 -20.386 1.00 90.56 117 PRO A CA 1
ATOM 864 C C . PRO A 1 117 ? 10.029 1.883 -19.747 1.00 90.56 117 PRO A C 1
ATOM 866 O O . PRO A 1 117 ? 9.347 2.905 -19.830 1.00 90.56 117 PRO A O 1
ATOM 869 N N . GLN A 1 118 ? 9.625 0.815 -19.067 1.00 94.19 118 GLN A N 1
ATOM 870 C CA . GLN A 1 118 ? 8.376 0.777 -18.310 1.00 94.19 118 GLN A CA 1
ATOM 871 C C . GLN A 1 118 ? 8.703 0.606 -16.836 1.00 94.19 118 GLN A C 1
ATOM 873 O O . GLN A 1 118 ? 9.389 -0.340 -16.456 1.00 94.19 118 GLN A O 1
ATOM 878 N N . ARG A 1 119 ? 8.219 1.532 -16.005 1.00 95.19 119 ARG A N 1
ATOM 879 C CA . ARG A 1 119 ? 8.362 1.453 -14.549 1.00 95.19 119 ARG A CA 1
ATOM 880 C C . ARG A 1 119 ? 7.129 0.793 -13.961 1.00 95.19 119 ARG A C 1
ATOM 882 O O . ARG A 1 119 ? 6.031 1.327 -14.099 1.00 95.19 119 ARG A O 1
ATOM 889 N N . GLN A 1 120 ? 7.316 -0.339 -13.299 1.00 96.38 120 GLN A N 1
ATOM 890 C CA . GLN A 1 120 ? 6.226 -1.069 -12.672 1.00 96.38 120 GLN A CA 1
ATOM 891 C C . GLN A 1 120 ? 6.728 -1.758 -11.410 1.00 96.38 120 GLN A C 1
ATOM 893 O O . GLN A 1 120 ? 7.710 -2.486 -11.434 1.00 96.38 120 GLN A O 1
ATOM 898 N N . PHE A 1 121 ? 6.024 -1.559 -10.307 1.00 97.25 121 PHE A N 1
ATOM 899 C CA . PHE A 1 121 ? 6.285 -2.189 -9.023 1.00 97.25 121 PHE A CA 1
ATOM 900 C C . PHE A 1 121 ? 5.051 -2.986 -8.618 1.00 97.25 121 PHE A C 1
ATOM 902 O O . PHE A 1 121 ? 3.922 -2.523 -8.790 1.00 97.25 121 PHE A O 1
ATOM 909 N N . GLN A 1 122 ? 5.268 -4.188 -8.095 1.00 97.19 122 GLN A N 1
ATOM 910 C CA . GLN A 1 122 ? 4.222 -5.031 -7.529 1.00 97.19 122 GLN A CA 1
ATOM 911 C C . GLN A 1 122 ? 4.439 -5.114 -6.021 1.00 97.19 122 GLN A C 1
ATOM 913 O O . GLN A 1 122 ? 5.503 -5.541 -5.575 1.00 97.19 122 GLN A O 1
ATOM 918 N N . PHE A 1 123 ? 3.426 -4.744 -5.245 1.00 97.50 123 PHE A N 1
ATOM 919 C CA . PHE A 1 123 ? 3.430 -4.855 -3.791 1.00 97.50 123 PHE A CA 1
ATOM 920 C C . PHE A 1 123 ? 2.381 -5.862 -3.345 1.00 97.50 123 PHE A C 1
ATOM 922 O O . PHE A 1 123 ? 1.214 -5.710 -3.688 1.00 97.50 123 PHE A O 1
ATOM 929 N N . ARG A 1 124 ? 2.787 -6.863 -2.567 1.00 97.56 124 ARG A N 1
ATOM 930 C CA . ARG A 1 124 ? 1.889 -7.793 -1.884 1.00 97.56 124 ARG A CA 1
ATOM 931 C C . ARG A 1 124 ? 1.762 -7.377 -0.428 1.00 97.56 124 ARG A C 1
ATOM 933 O O . ARG A 1 124 ? 2.751 -7.404 0.301 1.00 97.56 124 ARG A O 1
ATOM 940 N N . TYR A 1 125 ? 0.560 -7.005 -0.013 1.00 98.19 125 TYR A N 1
ATOM 941 C CA . TYR A 1 125 ? 0.239 -6.639 1.363 1.00 98.19 125 TYR A CA 1
ATOM 942 C C . TYR A 1 125 ? -0.349 -7.835 2.097 1.00 98.19 125 TYR A C 1
ATOM 944 O O . TYR A 1 125 ? -1.256 -8.476 1.575 1.00 98.19 125 TYR A O 1
ATOM 952 N N . ALA A 1 126 ? 0.141 -8.103 3.306 1.00 98.25 126 ALA A N 1
ATOM 953 C CA . ALA A 1 126 ? -0.539 -8.943 4.281 1.00 98.25 126 ALA A CA 1
ATOM 954 C C . ALA A 1 126 ? -1.308 -8.031 5.238 1.00 98.25 126 ALA A C 1
ATOM 956 O O . ALA A 1 126 ? -0.722 -7.161 5.890 1.00 98.25 126 ALA A O 1
ATOM 957 N N . ILE A 1 127 ? -2.622 -8.212 5.302 1.00 98.31 127 ILE A N 1
ATOM 958 C CA . ILE A 1 127 ? -3.534 -7.318 6.009 1.00 98.31 127 ILE A CA 1
ATOM 959 C C . ILE A 1 127 ? -4.287 -8.138 7.040 1.00 98.31 127 ILE A C 1
ATOM 961 O O . ILE A 1 127 ? -4.975 -9.094 6.691 1.00 98.31 127 ILE A O 1
ATOM 965 N N . LYS A 1 128 ? -4.150 -7.761 8.308 1.00 97.88 128 LYS A N 1
ATOM 966 C CA . LYS A 1 128 ? -4.891 -8.360 9.411 1.00 97.88 128 LYS A CA 1
ATOM 967 C C . LYS A 1 128 ? -6.247 -7.670 9.549 1.00 97.88 128 LYS A C 1
ATOM 969 O O . LY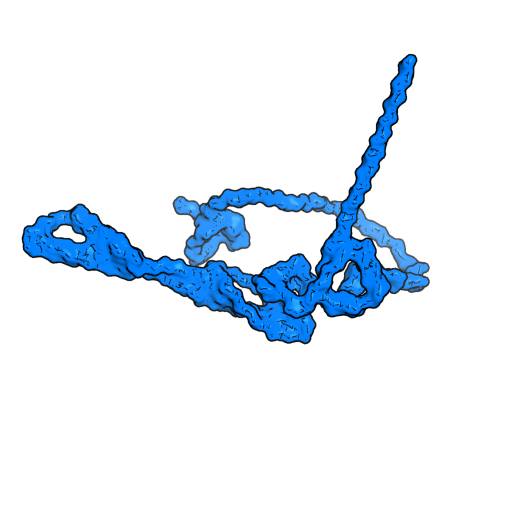S A 1 128 ? -6.301 -6.453 9.739 1.00 97.88 128 LYS A O 1
ATOM 974 N N . LEU A 1 129 ? -7.319 -8.446 9.463 1.00 95.94 129 LEU A N 1
ATOM 975 C CA . LEU A 1 129 ? -8.688 -7.986 9.686 1.00 95.94 129 LEU A CA 1
ATOM 976 C C . LEU A 1 129 ? -9.029 -7.975 11.183 1.00 95.94 129 LEU A C 1
ATOM 978 O O . LEU A 1 129 ? -8.264 -8.474 12.014 1.00 95.94 129 LEU A O 1
ATOM 982 N N . GLN A 1 130 ? -10.186 -7.407 11.533 1.00 91.75 130 GLN A N 1
ATOM 983 C CA . GLN A 1 130 ? -10.652 -7.343 12.926 1.00 91.75 130 GLN A CA 1
ATOM 984 C C . GLN A 1 130 ? -10.896 -8.721 13.548 1.00 91.75 130 GLN A C 1
ATOM 986 O O . GLN A 1 130 ? -10.627 -8.916 14.731 1.00 91.75 130 GLN A O 1
ATOM 991 N N . ASP A 1 131 ? -11.322 -9.701 12.751 1.00 90.94 131 ASP A N 1
ATOM 992 C CA . ASP A 1 131 ? -11.491 -11.090 13.198 1.00 90.94 131 ASP A CA 1
ATOM 993 C C . ASP A 1 131 ? -10.153 -11.825 13.427 1.00 90.94 131 ASP A C 1
ATOM 995 O O . ASP A 1 131 ? -10.127 -12.979 13.852 1.00 90.94 131 ASP A O 1
ATOM 999 N N . GLY A 1 132 ? -9.025 -11.162 13.154 1.00 93.25 132 GLY A N 1
ATOM 1000 C CA . GLY A 1 132 ? -7.683 -11.714 13.279 1.00 93.25 132 GLY A CA 1
ATOM 1001 C C . GLY A 1 132 ? -7.217 -12.523 12.070 1.00 93.25 132 GLY A C 1
ATOM 1002 O O . GLY A 1 132 ? -6.048 -12.916 12.044 1.00 93.25 132 GLY A O 1
ATOM 1003 N N . SER A 1 133 ? -8.074 -12.736 11.069 1.00 96.31 133 SER A N 1
ATOM 1004 C CA . SER A 1 133 ? -7.680 -13.354 9.807 1.00 96.31 133 SER A CA 1
ATOM 1005 C C . SER A 1 133 ? -6.719 -12.452 9.030 1.00 96.31 133 SER A C 1
ATOM 1007 O O . SER A 1 133 ? -6.667 -11.233 9.224 1.00 96.31 133 SER A O 1
ATOM 1009 N N . VAL A 1 134 ? -5.917 -13.066 8.160 1.00 97.75 134 VAL A N 1
ATOM 1010 C CA . VAL A 1 134 ? -4.964 -12.355 7.306 1.00 97.75 134 VAL A CA 1
ATOM 1011 C C . VAL A 1 134 ? -5.362 -12.554 5.856 1.00 97.75 134 VAL A C 1
ATOM 1013 O O . VAL A 1 134 ? -5.453 -13.686 5.380 1.00 97.75 134 VAL A O 1
ATOM 1016 N N . VAL A 1 135 ? -5.559 -11.448 5.147 1.00 97.44 135 VAL A N 1
ATOM 1017 C CA . VAL A 1 135 ? -5.802 -11.437 3.706 1.00 97.44 135 VAL A CA 1
ATOM 1018 C C . VAL A 1 135 ? -4.594 -10.879 2.969 1.00 97.44 135 VAL A C 1
ATOM 1020 O O . VAL A 1 135 ? -3.874 -10.019 3.481 1.00 97.44 135 VAL A O 1
ATOM 1023 N N . TYR A 1 136 ? -4.377 -11.374 1.753 1.00 97.31 136 TYR A N 1
ATOM 1024 C CA . TYR A 1 136 ? -3.304 -10.913 0.881 1.00 97.31 136 TYR A CA 1
ATOM 1025 C C . TYR A 1 136 ? -3.880 -10.129 -0.290 1.00 97.31 136 TYR A C 1
ATOM 1027 O O . TYR A 1 136 ? -4.797 -10.607 -0.958 1.00 97.31 136 TYR A O 1
ATOM 1035 N N . GLN A 1 137 ? -3.322 -8.952 -0.560 1.00 96.50 137 GLN A N 1
ATOM 1036 C CA . GLN A 1 137 ? -3.745 -8.118 -1.681 1.00 96.50 137 GLN A CA 1
ATOM 1037 C C . GLN A 1 137 ? -2.540 -7.583 -2.448 1.00 96.50 137 GLN A C 1
ATOM 1039 O O . GLN A 1 137 ? -1.607 -7.035 -1.861 1.00 96.50 137 GLN A O 1
ATOM 1044 N N . ASP A 1 138 ? -2.582 -7.735 -3.769 1.00 96.00 138 ASP A N 1
ATOM 1045 C CA . ASP A 1 138 ? -1.541 -7.247 -4.665 1.00 96.00 138 ASP A CA 1
ATOM 1046 C C . ASP A 1 138 ? -1.936 -5.872 -5.231 1.00 96.00 138 ASP A C 1
ATOM 1048 O O . ASP A 1 138 ? -3.051 -5.684 -5.720 1.00 96.00 138 ASP A O 1
ATOM 1052 N N . LYS A 1 139 ? -1.010 -4.910 -5.188 1.00 95.25 139 LYS A N 1
ATOM 1053 C CA . LYS A 1 139 ? -1.142 -3.571 -5.779 1.00 95.25 139 LYS A CA 1
ATOM 1054 C C . LYS A 1 139 ? -0.017 -3.337 -6.773 1.00 95.25 139 LYS A C 1
ATOM 1056 O O . LYS A 1 139 ? 1.151 -3.571 -6.465 1.00 95.25 139 LYS A O 1
ATOM 1061 N N . TYR A 1 140 ? -0.370 -2.827 -7.945 1.00 95.31 140 TYR A N 1
ATOM 1062 C CA . TYR A 1 140 ? 0.593 -2.406 -8.955 1.00 95.31 140 TYR A CA 1
ATOM 1063 C C . TYR A 1 140 ? 0.719 -0.885 -8.934 1.00 95.31 140 TYR A C 1
ATOM 1065 O O . TYR A 1 140 ? -0.283 -0.179 -8.847 1.00 95.31 140 TYR A O 1
ATOM 1073 N N . SER A 1 141 ? 1.949 -0.385 -8.996 1.00 94.44 141 SER A N 1
ATOM 1074 C CA . SER A 1 141 ? 2.252 1.047 -8.961 1.00 94.44 141 SER A CA 1
ATOM 1075 C C . SER A 1 141 ? 3.376 1.383 -9.932 1.00 94.44 141 SER A C 1
ATOM 1077 O O . SER A 1 141 ? 4.250 0.562 -10.193 1.00 94.44 141 SER A O 1
ATOM 1079 N N . THR A 1 142 ? 3.386 2.605 -10.451 1.00 94.56 142 THR A N 1
ATOM 1080 C CA . THR A 1 142 ? 4.531 3.166 -11.188 1.00 94.56 142 THR A CA 1
ATOM 1081 C C . THR A 1 142 ? 5.584 3.764 -10.251 1.00 94.56 142 THR A C 1
ATOM 1083 O O . THR A 1 142 ? 6.673 4.142 -10.686 1.00 94.56 142 THR A O 1
ATOM 1086 N N . GLU A 1 143 ? 5.273 3.851 -8.957 1.00 94.00 143 GLU A N 1
ATOM 1087 C CA . GLU A 1 143 ? 6.132 4.408 -7.920 1.00 94.00 143 GLU A CA 1
ATOM 1088 C C . GLU A 1 143 ? 6.670 3.318 -6.983 1.00 94.00 143 GLU A C 1
ATOM 1090 O O . GLU A 1 143 ? 5.944 2.378 -6.651 1.00 94.00 143 GLU A O 1
ATOM 1095 N N . PRO A 1 144 ? 7.911 3.458 -6.481 1.00 92.50 144 PRO A N 1
ATOM 1096 C CA . PRO A 1 144 ? 8.523 2.488 -5.573 1.00 92.50 144 PRO A CA 1
ATOM 1097 C C . PRO A 1 144 ? 8.032 2.627 -4.117 1.00 92.50 144 PRO A C 1
ATOM 1099 O O . PRO A 1 144 ? 8.616 2.033 -3.208 1.00 92.50 144 PRO A O 1
ATOM 1102 N N . PHE A 1 145 ? 6.995 3.432 -3.869 1.00 91.62 145 PHE A N 1
ATOM 1103 C CA . PHE A 1 145 ? 6.479 3.702 -2.531 1.00 91.62 145 PHE A CA 1
ATOM 1104 C C . PHE A 1 145 ? 5.333 2.762 -2.175 1.00 91.62 145 PHE A C 1
ATOM 1106 O O . PHE A 1 145 ? 4.413 2.535 -2.958 1.00 91.62 145 PHE A O 1
ATOM 1113 N N . ARG A 1 146 ? 5.389 2.247 -0.948 1.00 92.44 146 ARG A N 1
ATOM 1114 C CA . ARG A 1 146 ? 4.393 1.351 -0.365 1.00 92.44 146 ARG A CA 1
ATOM 1115 C C . ARG A 1 146 ? 3.999 1.856 1.014 1.00 92.44 146 ARG A C 1
ATOM 1117 O O . ARG A 1 146 ? 4.834 2.413 1.725 1.00 92.44 146 ARG A O 1
ATOM 1124 N N . HIS A 1 147 ? 2.749 1.630 1.400 1.00 94.56 147 HIS A N 1
ATOM 1125 C CA . HIS A 1 147 ? 2.319 1.875 2.773 1.00 94.56 147 HIS A CA 1
ATOM 1126 C C . HIS A 1 147 ? 3.091 0.963 3.744 1.00 94.56 147 HIS A C 1
ATOM 1128 O O . HIS A 1 147 ? 3.185 -0.237 3.475 1.00 94.56 147 HIS A O 1
ATOM 1134 N N . PRO A 1 148 ? 3.678 1.501 4.830 1.00 95.12 148 PRO A N 1
ATOM 1135 C CA . PRO A 1 148 ? 4.375 0.695 5.826 1.00 95.12 148 PRO A CA 1
ATOM 1136 C C . PRO A 1 148 ? 3.410 -0.191 6.626 1.00 95.12 148 PRO A C 1
ATOM 1138 O O . PRO A 1 148 ? 2.200 0.040 6.661 1.00 95.12 148 PRO A O 1
ATOM 1141 N N . ALA A 1 149 ? 3.972 -1.202 7.291 1.00 96.62 149 ALA A N 1
ATOM 1142 C CA . ALA A 1 149 ? 3.244 -1.967 8.295 1.00 96.62 149 ALA A CA 1
ATOM 1143 C C . ALA A 1 149 ? 2.822 -1.061 9.466 1.00 96.62 149 ALA A C 1
ATOM 1145 O O . ALA A 1 149 ? 3.498 -0.083 9.785 1.00 96.62 149 ALA A O 1
ATOM 1146 N N . GLY A 1 150 ? 1.693 -1.389 10.090 1.00 96.00 150 GLY A N 1
ATOM 1147 C CA . GLY A 1 150 ? 1.080 -0.625 11.175 1.00 96.00 150 GLY A CA 1
ATOM 1148 C C . GLY A 1 150 ? 0.065 0.432 10.729 1.00 96.00 150 GLY A C 1
ATOM 1149 O O . GLY A 1 150 ? -0.549 1.054 11.587 1.00 96.00 150 GLY A O 1
ATOM 1150 N N . ILE A 1 151 ? -0.149 0.631 9.423 1.00 96.56 151 ILE A N 1
ATOM 1151 C CA . ILE A 1 151 ? -1.168 1.562 8.915 1.00 96.56 151 ILE A CA 1
ATOM 1152 C C . ILE A 1 151 ? -2.500 0.844 8.707 1.00 96.56 151 ILE A C 1
ATOM 1154 O O . ILE A 1 151 ? -2.547 -0.268 8.172 1.00 96.56 151 ILE A O 1
ATOM 1158 N N . CYS A 1 152 ? -3.580 1.515 9.105 1.00 97.19 152 CYS A N 1
ATOM 1159 C CA . CYS A 1 152 ? -4.943 1.091 8.829 1.00 97.19 152 CYS A CA 1
ATOM 1160 C C . CYS A 1 152 ? -5.353 1.514 7.414 1.00 97.19 152 CYS A C 1
ATOM 1162 O O . CYS A 1 152 ? -5.254 2.697 7.059 1.00 97.19 152 CYS A O 1
ATOM 1164 N N . VAL A 1 153 ? -5.820 0.559 6.611 1.00 97.25 153 VAL A N 1
ATOM 1165 C CA . VAL A 1 153 ? -6.203 0.774 5.211 1.00 97.25 153 VAL A CA 1
ATOM 1166 C C . VAL A 1 153 ? -7.594 0.240 4.906 1.00 97.25 153 VAL A C 1
ATOM 1168 O O . VAL A 1 153 ? -8.055 -0.712 5.534 1.00 97.25 153 VAL A O 1
ATOM 1171 N N . MET A 1 154 ? -8.237 0.833 3.904 1.00 96.69 154 MET A N 1
ATOM 1172 C CA . MET A 1 154 ? -9.458 0.311 3.297 1.00 96.69 154 MET A CA 1
ATOM 1173 C C . MET A 1 154 ? -9.100 -0.761 2.262 1.00 96.69 154 MET A C 1
ATOM 1175 O O . MET A 1 154 ? -8.244 -0.549 1.405 1.00 96.69 154 MET A O 1
ATOM 1179 N N . LEU A 1 155 ? -9.759 -1.918 2.312 1.00 95.12 155 LEU A N 1
ATOM 1180 C CA . LEU A 1 155 ? -9.449 -3.068 1.449 1.00 95.12 155 LEU A CA 1
ATOM 1181 C C . LEU A 1 155 ? -9.867 -2.878 -0.015 1.00 95.12 155 LEU A C 1
ATOM 1183 O O . LEU A 1 155 ? -9.364 -3.575 -0.893 1.00 95.12 155 LEU A O 1
ATOM 1187 N N . SER A 1 156 ? -10.798 -1.968 -0.301 1.00 93.25 156 SER A N 1
ATOM 1188 C CA . SER A 1 156 ? -11.292 -1.735 -1.664 1.00 93.25 156 SER A CA 1
ATOM 1189 C C . SER A 1 156 ? -10.197 -1.259 -2.618 1.00 93.25 156 SER A C 1
ATOM 1191 O O . SER A 1 156 ? -10.169 -1.661 -3.777 1.00 93.25 156 SER A O 1
ATOM 1193 N N . ASP A 1 157 ? -9.303 -0.403 -2.134 1.00 92.06 157 ASP A N 1
ATOM 1194 C CA . ASP A 1 157 ? -8.314 0.316 -2.943 1.00 92.06 157 ASP A CA 1
ATOM 1195 C C . ASP A 1 157 ? -6.935 0.433 -2.266 1.00 92.06 157 ASP A C 1
ATOM 1197 O O . ASP A 1 157 ? -6.000 1.034 -2.819 1.00 92.06 157 ASP A O 1
ATOM 1201 N N . LEU A 1 158 ? -6.782 -0.162 -1.077 1.00 94.12 158 LEU A N 1
ATOM 1202 C CA . LEU A 1 158 ? -5.606 -0.014 -0.219 1.00 94.12 158 LEU A CA 1
ATOM 1203 C C . LEU A 1 158 ? -5.291 1.455 0.067 1.00 94.12 158 LEU A C 1
ATOM 1205 O O . LEU A 1 158 ? -4.119 1.837 0.127 1.00 94.12 158 LEU A O 1
ATOM 1209 N N . SER A 1 159 ? -6.324 2.294 0.1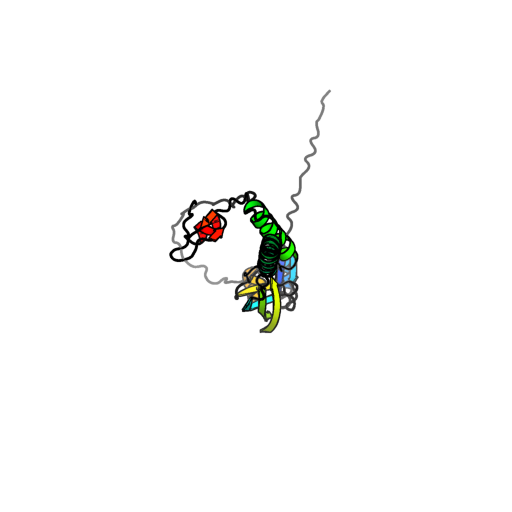72 1.00 94.44 159 SER A N 1
ATOM 1210 C CA . SER A 1 159 ? -6.174 3.671 0.626 1.00 94.44 159 SER A CA 1
ATOM 1211 C C . SER A 1 159 ? -6.000 3.715 2.139 1.00 94.44 159 SER A C 1
ATOM 1213 O O . SER A 1 159 ? -6.509 2.872 2.879 1.00 94.44 159 SER A O 1
ATOM 1215 N N . VAL A 1 160 ? -5.254 4.710 2.613 1.00 94.50 160 VAL A N 1
ATOM 1216 C CA . VAL A 1 160 ? -5.102 4.968 4.046 1.00 94.50 160 VAL A CA 1
ATOM 1217 C C . VAL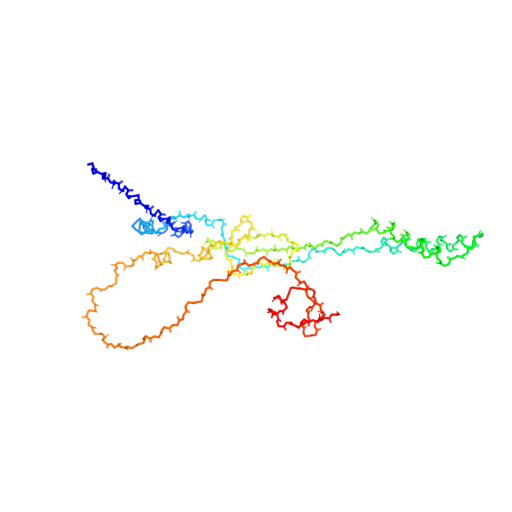 A 1 160 ? -6.465 5.366 4.607 1.00 94.50 160 VAL A C 1
ATOM 1219 O O . VAL A 1 160 ? -7.072 6.324 4.129 1.00 94.50 160 VAL A O 1
ATOM 1222 N N . ALA A 1 161 ? -6.944 4.642 5.619 1.00 93.38 161 ALA A N 1
ATOM 1223 C CA . ALA A 1 161 ? -8.213 4.958 6.259 1.00 93.38 161 ALA A CA 1
ATOM 1224 C C . ALA A 1 161 ? -8.160 6.366 6.875 1.00 93.38 161 ALA A C 1
ATOM 1226 O O . ALA A 1 161 ? -7.174 6.732 7.522 1.00 93.38 161 ALA A O 1
ATOM 1227 N N . ALA A 1 162 ? -9.230 7.150 6.713 1.00 90.06 162 ALA A N 1
ATOM 1228 C CA . ALA A 1 162 ? -9.292 8.517 7.242 1.00 90.06 162 ALA A CA 1
ATOM 1229 C C . ALA A 1 162 ? -9.099 8.560 8.769 1.00 90.06 162 ALA A C 1
ATOM 1231 O O . ALA A 1 162 ? -8.463 9.471 9.295 1.00 90.06 162 ALA A O 1
ATOM 1232 N N . ASN A 1 163 ? -9.602 7.541 9.473 1.00 91.06 163 ASN A N 1
ATOM 1233 C CA . ASN A 1 163 ? -9.381 7.340 10.898 1.00 91.06 163 ASN A CA 1
ATOM 1234 C C . ASN A 1 163 ? -8.466 6.129 11.126 1.00 91.06 163 ASN A C 1
ATOM 1236 O O . ASN A 1 163 ? -8.886 4.986 10.965 1.00 91.06 163 ASN A O 1
ATOM 1240 N N . GLN A 1 164 ? -7.223 6.372 11.545 1.00 93.50 164 GLN A N 1
ATOM 1241 C CA . GLN A 1 164 ? -6.259 5.298 11.814 1.00 93.50 164 GLN A CA 1
ATOM 1242 C C . GLN A 1 164 ? -6.625 4.443 13.033 1.00 93.50 164 GLN A C 1
ATOM 1244 O O . GLN A 1 164 ? -6.247 3.274 13.095 1.00 93.50 164 GLN A O 1
ATOM 1249 N N . ASN A 1 165 ? -7.426 4.981 13.958 1.00 92.31 165 ASN A N 1
ATOM 1250 C CA . ASN A 1 165 ? -7.867 4.244 15.140 1.00 92.31 165 ASN A CA 1
ATOM 1251 C C . ASN A 1 165 ? -8.896 3.158 14.806 1.00 92.31 165 ASN A C 1
ATOM 1253 O O . ASN A 1 165 ? -9.158 2.309 15.650 1.00 92.31 165 ASN A O 1
ATOM 1257 N N . LEU A 1 166 ? -9.461 3.148 13.591 1.00 93.94 166 LEU A N 1
ATOM 1258 C CA . LEU A 1 166 ? -10.453 2.159 13.161 1.00 93.94 166 LEU A CA 1
ATOM 1259 C C . LEU A 1 166 ? -9.937 0.720 13.342 1.00 93.94 166 LEU A C 1
ATOM 1261 O O . LEU A 1 166 ? -10.667 -0.151 13.801 1.00 93.94 166 LEU A O 1
ATOM 1265 N N . CYS A 1 167 ? -8.648 0.490 13.075 1.00 95.00 167 CYS A N 1
ATOM 1266 C CA . CYS A 1 167 ? -8.023 -0.826 13.206 1.00 95.00 167 CYS A CA 1
ATOM 1267 C C . CYS A 1 167 ? -7.739 -1.263 14.653 1.00 95.00 167 CYS A C 1
ATOM 1269 O O . CYS A 1 167 ? -7.487 -2.444 14.884 1.00 95.00 167 CYS A O 1
ATOM 1271 N N . SER A 1 168 ? -7.766 -0.341 15.615 1.00 93.56 168 SER A N 1
ATOM 1272 C CA . SER A 1 168 ? -7.520 -0.606 17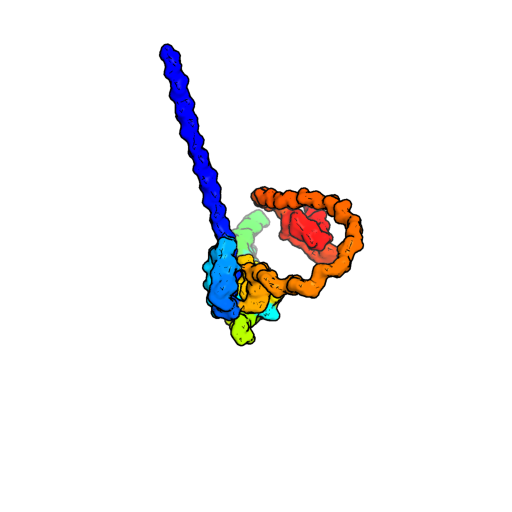.039 1.00 93.56 168 SER A CA 1
ATOM 1273 C C . SER A 1 168 ? -8.750 -0.346 17.912 1.00 93.56 168 SER A C 1
ATOM 1275 O O . SER A 1 168 ? -8.646 -0.341 19.138 1.00 93.56 168 SER A O 1
ATOM 1277 N N . GLN A 1 169 ? -9.903 -0.065 17.304 1.00 93.50 169 GLN A N 1
ATOM 1278 C CA . GLN A 1 169 ? -11.131 0.238 18.024 1.00 93.50 169 GLN A CA 1
ATOM 1279 C C . GLN A 1 169 ? -11.711 -1.025 18.657 1.00 93.50 169 GLN A C 1
ATOM 1281 O O . GLN A 1 169 ? -11.981 -2.015 17.985 1.00 93.50 169 GLN A O 1
ATOM 1286 N N . THR A 1 170 ? -11.971 -0.944 19.957 1.00 94.50 170 THR A N 1
ATOM 1287 C CA . THR A 1 170 ? -12.753 -1.923 20.714 1.00 94.50 170 THR A CA 1
ATOM 1288 C C . THR A 1 170 ? -13.909 -1.207 21.417 1.00 94.50 170 THR A C 1
ATOM 1290 O O . THR A 1 170 ? -13.841 0.018 21.593 1.00 94.50 170 THR A O 1
ATOM 1293 N N . PRO A 1 171 ? -14.960 -1.927 21.854 1.00 95.12 171 PRO A N 1
ATOM 1294 C CA . PRO A 1 171 ? -16.029 -1.327 22.652 1.00 95.12 171 PRO A CA 1
ATOM 1295 C C . PRO A 1 171 ? -15.489 -0.598 23.889 1.00 95.12 171 PRO A C 1
ATOM 1297 O O . PRO A 1 171 ? -15.912 0.516 24.183 1.00 95.12 171 PRO A O 1
ATOM 1300 N N . ASP A 1 172 ? -14.492 -1.175 24.566 1.00 94.44 172 ASP A N 1
ATOM 1301 C CA . ASP A 1 172 ? -13.884 -0.581 25.761 1.00 94.44 172 ASP A CA 1
ATOM 1302 C C . ASP A 1 172 ? -13.141 0.722 25.454 1.00 94.44 172 ASP A C 1
ATOM 1304 O O . ASP A 1 172 ? -13.264 1.693 26.200 1.00 94.44 172 ASP A O 1
ATOM 1308 N N . VAL A 1 173 ? -12.415 0.776 24.331 1.00 93.06 173 VAL A N 1
ATOM 1309 C CA . VAL A 1 173 ? -11.738 2.000 23.878 1.00 93.06 173 VAL A CA 1
ATOM 1310 C C . VAL A 1 173 ? -12.759 3.070 23.496 1.00 93.06 173 VAL A C 1
ATOM 1312 O O . VAL A 1 173 ? -12.589 4.229 23.874 1.00 93.06 173 VAL A O 1
ATOM 1315 N N . LEU A 1 174 ? -13.836 2.707 22.788 1.00 93.69 174 LEU A N 1
ATOM 1316 C CA . LEU A 1 174 ? -14.900 3.653 22.443 1.00 93.69 174 LEU A CA 1
ATOM 1317 C C . LEU A 1 174 ? -15.592 4.198 23.695 1.00 93.69 174 LEU A C 1
ATOM 1319 O O . LEU A 1 174 ? -15.777 5.410 23.802 1.00 93.69 174 LEU A O 1
ATOM 1323 N N . ARG A 1 175 ? -15.908 3.330 24.661 1.00 94.50 175 ARG A N 1
ATOM 1324 C CA . ARG A 1 175 ? -16.485 3.715 25.951 1.00 94.50 175 ARG A CA 1
ATOM 1325 C C . ARG A 1 175 ? -15.570 4.678 26.696 1.00 94.50 175 ARG A C 1
ATOM 1327 O O . ARG A 1 175 ? -16.001 5.761 27.065 1.00 94.50 175 ARG A O 1
ATOM 1334 N N . ALA A 1 176 ? -14.297 4.323 26.857 1.00 92.50 176 ALA A N 1
ATOM 1335 C CA . ALA A 1 176 ? -13.326 5.156 27.560 1.00 92.50 176 ALA A CA 1
ATOM 1336 C C . ALA A 1 176 ? -13.108 6.525 26.892 1.00 92.50 176 ALA A C 1
ATOM 1338 O O . ALA A 1 176 ? -12.821 7.503 27.578 1.00 92.50 176 ALA A O 1
ATOM 1339 N N . THR A 1 177 ? -13.237 6.595 25.565 1.00 91.44 177 THR A N 1
ATOM 1340 C CA . THR A 1 177 ? -12.954 7.816 24.798 1.00 91.44 177 THR A CA 1
ATOM 1341 C C . THR A 1 177 ? -14.168 8.739 24.689 1.00 91.44 177 THR A C 1
ATOM 1343 O O . THR A 1 177 ? -14.013 9.958 24.747 1.00 91.44 177 THR A O 1
ATOM 1346 N N . TYR A 1 178 ? -15.368 8.182 24.504 1.00 91.12 178 TYR A N 1
ATOM 1347 C CA . TYR A 1 178 ? -16.542 8.953 24.078 1.00 91.12 178 TYR A CA 1
ATOM 1348 C C . TYR A 1 178 ? -17.722 8.926 25.046 1.00 91.12 178 TYR A C 1
ATOM 1350 O O . TYR A 1 178 ? -18.588 9.794 24.945 1.00 91.12 178 TYR A O 1
ATOM 1358 N N . VAL A 1 179 ? -17.769 7.974 25.976 1.00 89.50 179 VAL A N 1
ATOM 1359 C CA . VAL A 1 179 ? -18.798 7.939 27.019 1.00 89.50 179 VAL A CA 1
ATOM 1360 C C . VAL A 1 179 ? -18.228 8.663 28.230 1.00 89.50 179 VAL A C 1
ATOM 1362 O O . VAL A 1 179 ? -17.184 8.277 28.763 1.00 89.50 179 VAL A O 1
ATOM 1365 N N . ARG A 1 180 ? -18.874 9.747 28.676 1.00 79.38 180 ARG A N 1
ATOM 1366 C CA . ARG A 1 180 ? -18.461 10.393 29.920 1.00 79.38 180 ARG A CA 1
ATOM 1367 C C . ARG A 1 180 ? -18.722 9.398 31.035 1.00 79.38 180 ARG A C 1
ATOM 1369 O O . ARG A 1 180 ? -19.858 9.009 31.277 1.00 79.38 180 ARG A O 1
ATOM 1376 N N . GLN A 1 181 ? -17.670 9.010 31.745 1.00 61.59 181 GLN A N 1
ATOM 1377 C CA . GLN A 1 181 ? -17.813 8.215 32.956 1.00 61.59 181 GLN A CA 1
ATOM 1378 C C . GLN A 1 181 ? -18.573 9.046 33.997 1.00 61.59 181 GLN A C 1
ATOM 1380 O O . GLN A 1 181 ? -17.981 9.781 34.781 1.00 61.59 181 GLN A O 1
ATOM 1385 N N . THR A 1 182 ? -19.899 8.946 34.029 1.00 50.00 182 THR A N 1
ATOM 1386 C CA . THR A 1 182 ? -20.742 9.597 35.042 1.00 50.00 182 THR A CA 1
ATOM 1387 C C . THR A 1 182 ? -20.630 8.949 36.427 1.00 50.00 182 THR A C 1
ATOM 1389 O O . THR A 1 182 ? -21.439 9.234 37.303 1.00 50.00 182 THR A O 1
ATOM 1392 N N . ALA A 1 183 ? -19.625 8.104 36.673 1.00 49.66 183 ALA A N 1
ATOM 1393 C CA . ALA A 1 183 ? -19.432 7.450 37.959 1.00 49.66 183 ALA A CA 1
ATOM 1394 C C . ALA A 1 183 ? -17.957 7.116 38.229 1.00 49.66 183 ALA A C 1
ATOM 1396 O O . ALA A 1 183 ? -17.519 5.994 37.998 1.00 49.66 183 ALA A O 1
ATOM 1397 N N . LEU A 1 184 ? -17.211 8.065 38.800 1.00 45.69 184 LEU A N 1
ATOM 1398 C CA . LEU A 1 184 ? -16.081 7.749 39.678 1.00 45.69 184 LEU A CA 1
ATOM 1399 C C . LEU A 1 184 ? -16.168 8.603 40.963 1.00 45.69 184 LEU A C 1
ATOM 1401 O O . LEU A 1 184 ? -15.839 9.783 40.966 1.00 45.69 184 LEU A O 1
ATOM 1405 N N . ASN A 1 185 ? -16.597 7.935 42.046 1.00 39.12 185 ASN A N 1
ATOM 1406 C CA . ASN A 1 185 ? -16.406 8.208 43.485 1.00 39.12 185 ASN A CA 1
ATOM 1407 C C . ASN A 1 185 ? -17.131 9.376 44.205 1.00 39.12 185 ASN A C 1
ATOM 1409 O O . ASN A 1 185 ? -16.615 10.489 44.241 1.00 39.12 185 ASN A O 1
ATOM 1413 N N . PRO A 1 186 ? -18.179 9.097 45.018 1.00 41.66 186 PRO A N 1
ATOM 1414 C CA . PRO A 1 186 ? -18.588 9.954 46.140 1.00 41.66 186 PRO A CA 1
ATOM 1415 C C . PRO A 1 186 ? -17.794 9.684 47.440 1.00 41.66 186 PRO A C 1
ATOM 1417 O O . PRO A 1 186 ? -18.264 9.969 48.539 1.00 41.66 186 PRO A O 1
ATOM 1420 N N . SER A 1 187 ? -16.586 9.122 47.369 1.00 45.19 187 SER A N 1
ATOM 1421 C CA . SER A 1 187 ? -15.771 8.837 48.559 1.00 45.19 187 SER A CA 1
ATOM 1422 C C . SER A 1 187 ? -14.316 9.182 48.298 1.00 45.19 187 SER A C 1
ATOM 1424 O O . SER A 1 187 ? -13.512 8.310 48.009 1.00 45.19 187 SER A O 1
ATOM 1426 N N . ASN A 1 188 ? -14.030 10.483 48.297 1.00 41.75 188 ASN A N 1
ATOM 1427 C CA . ASN A 1 188 ? -12.784 11.097 48.768 1.00 41.75 188 ASN A CA 1
ATOM 1428 C C . ASN A 1 188 ? -12.919 12.617 48.621 1.00 41.75 188 ASN A C 1
ATOM 1430 O O . ASN A 1 188 ? -12.214 13.275 47.864 1.00 41.75 188 ASN A O 1
ATOM 1434 N N . ALA A 1 189 ? -13.864 13.182 49.369 1.00 41.47 189 ALA A N 1
ATOM 1435 C CA . ALA A 1 189 ? -13.851 14.598 49.687 1.00 41.47 189 ALA A CA 1
ATOM 1436 C C . ALA A 1 189 ? -12.909 14.812 50.876 1.00 41.47 189 ALA A C 1
ATOM 1438 O O . ALA A 1 189 ? -13.385 15.071 51.966 1.00 41.47 189 ALA A O 1
ATOM 1439 N N . PHE A 1 190 ? -11.594 14.651 50.701 1.00 40.50 190 PHE A N 1
ATOM 1440 C CA . PHE A 1 190 ? -10.612 15.197 51.641 1.00 40.50 190 PHE A CA 1
ATOM 1441 C C . PHE A 1 190 ? -9.248 15.388 50.967 1.00 40.50 190 PHE A C 1
ATOM 1443 O O . PHE A 1 190 ? -8.617 14.438 50.523 1.00 40.50 190 PHE A O 1
ATOM 1450 N N . ALA A 1 191 ? -8.825 16.654 50.978 1.00 39.75 191 ALA A N 1
ATOM 1451 C CA . ALA A 1 191 ? -7.450 17.145 50.969 1.00 39.75 191 ALA A CA 1
ATOM 1452 C C . ALA A 1 191 ? -6.543 16.814 49.767 1.00 39.75 191 ALA A C 1
ATOM 1454 O O . ALA A 1 191 ? -5.914 15.766 49.714 1.00 39.75 191 ALA A O 1
ATOM 1455 N N . ALA A 1 192 ? -6.318 17.823 48.920 1.00 38.53 192 ALA A N 1
ATOM 1456 C CA . ALA A 1 192 ? -4.962 18.320 48.660 1.00 38.53 192 ALA A CA 1
ATOM 1457 C C . ALA A 1 192 ? -5.023 19.700 47.985 1.00 38.53 192 ALA A C 1
ATOM 1459 O O . ALA A 1 192 ? -5.191 19.838 46.777 1.00 38.53 192 ALA A O 1
ATOM 1460 N N . THR A 1 193 ? -4.869 20.732 48.809 1.00 39.78 193 THR A N 1
ATOM 1461 C CA . THR A 1 193 ? -4.360 22.043 48.406 1.00 39.78 193 THR A CA 1
ATOM 1462 C C . THR A 1 193 ? -2.873 21.901 48.077 1.00 39.78 193 THR A C 1
ATOM 1464 O O . THR A 1 193 ? -2.143 21.386 48.920 1.00 39.78 193 THR A O 1
ATOM 1467 N N . SER A 1 194 ? -2.437 22.366 46.900 1.00 39.97 194 SER A N 1
ATOM 1468 C CA . SER A 1 194 ? -1.114 22.966 46.575 1.00 39.97 194 SER A CA 1
ATOM 1469 C C . SER A 1 194 ? -1.021 23.074 45.044 1.00 39.97 194 SER A C 1
ATOM 1471 O O . SER A 1 194 ? -0.993 22.066 44.356 1.00 39.97 194 SER A O 1
ATOM 1473 N N . SER A 1 195 ? -1.300 24.228 44.438 1.00 42.84 195 SER A N 1
ATOM 1474 C CA . SER A 1 195 ? -0.407 25.377 44.219 1.00 42.84 195 SER A CA 1
ATOM 1475 C C . SER A 1 195 ? 0.616 25.195 43.087 1.00 42.84 195 SER A C 1
ATOM 1477 O O . SER A 1 195 ? 1.474 24.323 43.156 1.00 42.84 195 SER A O 1
ATOM 1479 N N . VAL A 1 196 ? 0.591 26.190 42.191 1.00 35.06 196 VAL A N 1
ATOM 1480 C CA . VAL A 1 196 ? 1.657 26.674 41.292 1.00 35.06 196 VAL A CA 1
ATOM 1481 C C . VAL A 1 196 ? 1.756 26.024 39.908 1.00 35.06 196 VAL A C 1
ATOM 1483 O O . VAL A 1 196 ? 1.939 24.822 39.773 1.00 35.06 196 VAL A O 1
ATOM 1486 N N . GLY A 1 197 ? 1.719 26.888 38.882 1.00 32.88 197 GLY A N 1
ATOM 1487 C CA . GLY A 1 197 ? 2.246 26.587 37.550 1.00 32.88 197 GLY A CA 1
ATOM 1488 C C . GLY A 1 197 ? 1.466 27.178 36.376 1.00 32.88 197 GLY A C 1
ATOM 1489 O O . GLY A 1 197 ? 1.108 26.439 35.469 1.00 32.88 197 GLY A O 1
ATOM 1490 N N . LEU A 1 198 ? 1.183 28.489 36.374 1.00 42.50 198 LEU A N 1
ATOM 1491 C CA . LEU A 1 198 ? 0.909 29.193 35.117 1.00 42.50 198 LEU A CA 1
ATOM 1492 C C . LEU A 1 198 ? 2.217 29.254 34.327 1.00 42.50 198 LEU A C 1
ATOM 1494 O O . LEU A 1 198 ? 3.100 30.031 34.679 1.00 42.50 198 LEU A O 1
ATOM 1498 N N . GLU A 1 199 ? 2.310 28.494 33.244 1.00 34.47 199 GLU A N 1
ATOM 1499 C CA . GLU A 1 199 ? 3.264 28.790 32.182 1.00 34.47 199 GLU A CA 1
ATOM 1500 C C . GLU A 1 199 ? 2.560 28.627 30.836 1.00 34.47 199 GLU A C 1
ATOM 1502 O O . GLU A 1 199 ? 2.261 27.533 30.360 1.00 34.47 199 GLU A O 1
ATOM 1507 N N . ALA A 1 200 ? 2.191 29.777 30.275 1.00 39.72 200 ALA A N 1
ATOM 1508 C CA . ALA A 1 200 ? 1.656 29.895 28.936 1.00 39.72 200 ALA A CA 1
ATOM 1509 C C . ALA A 1 200 ? 2.787 29.699 27.921 1.00 39.72 200 ALA A C 1
ATOM 1511 O O . ALA A 1 200 ? 3.876 30.251 28.071 1.00 39.72 200 ALA A O 1
ATOM 1512 N N . SER A 1 201 ? 2.506 28.977 26.841 1.00 38.41 201 SER A N 1
ATOM 1513 C CA . SER A 1 201 ? 3.290 29.065 25.613 1.00 38.41 201 SER A CA 1
ATOM 1514 C C . SER A 1 201 ? 2.402 28.890 24.380 1.00 38.41 201 SER A C 1
ATOM 1516 O O . SER A 1 201 ? 1.318 28.311 24.478 1.00 38.41 201 SER A O 1
ATOM 1518 N N . PRO A 1 202 ? 2.795 29.499 23.248 1.00 39.50 202 PRO A N 1
ATOM 1519 C CA . PRO A 1 202 ? 1.855 30.080 22.306 1.00 39.50 202 PRO A CA 1
ATOM 1520 C C . PRO A 1 202 ? 1.461 29.162 21.149 1.00 39.50 202 PRO A C 1
ATOM 1522 O O . PRO A 1 202 ? 2.176 28.251 20.737 1.00 39.50 202 PRO A O 1
ATOM 1525 N N . ILE A 1 203 ? 0.294 29.498 20.605 1.00 40.72 203 ILE A N 1
ATOM 1526 C CA . ILE A 1 203 ? -0.337 28.967 19.400 1.00 40.72 203 ILE A CA 1
ATOM 1527 C C . ILE A 1 203 ? 0.584 29.191 18.191 1.00 40.72 203 ILE A C 1
ATOM 1529 O O . ILE A 1 203 ? 0.896 30.329 17.843 1.00 40.72 203 ILE A O 1
ATOM 1533 N N . SER A 1 204 ? 0.978 28.099 17.535 1.00 37.06 204 SER A N 1
ATOM 1534 C CA . SER A 1 204 ? 1.600 28.093 16.209 1.00 37.06 204 SER A CA 1
ATOM 1535 C C . SER A 1 204 ? 0.539 27.745 15.162 1.00 37.06 204 SER A C 1
ATOM 1537 O O . SER A 1 204 ? -0.167 26.744 15.277 1.00 37.06 204 SER A O 1
ATOM 1539 N N . SER A 1 205 ? 0.390 28.627 14.179 1.00 47.81 205 SER A N 1
ATOM 1540 C CA . SER A 1 205 ? -0.602 28.616 13.101 1.00 47.81 205 SER A CA 1
ATOM 1541 C C . SER A 1 205 ? -0.467 27.412 12.146 1.00 47.81 205 SER A C 1
ATOM 1543 O O . SER A 1 205 ? 0.638 26.904 11.956 1.00 47.81 205 SER A O 1
ATOM 1545 N N . PRO A 1 206 ? -1.544 26.998 11.447 1.00 38.44 206 PRO A N 1
ATOM 1546 C CA . PRO A 1 206 ? -1.468 25.962 10.414 1.00 38.44 206 PRO A CA 1
ATOM 1547 C C . PRO A 1 206 ? -0.732 26.449 9.145 1.00 38.44 206 PRO A C 1
ATOM 1549 O O . PRO A 1 206 ? -0.868 27.618 8.764 1.00 38.44 206 PRO A O 1
ATOM 1552 N N . PRO A 1 207 ? 0.021 25.575 8.445 1.00 37.72 207 PRO A N 1
ATOM 1553 C CA . PRO A 1 207 ? 0.754 25.953 7.246 1.00 37.72 207 PRO A CA 1
ATOM 1554 C C . PRO A 1 207 ? -0.179 26.158 6.046 1.00 37.72 207 PRO A C 1
ATOM 1556 O O . PRO A 1 207 ? -1.011 25.324 5.690 1.00 37.72 207 PRO A O 1
ATOM 1559 N N . ARG A 1 208 ? 0.017 27.308 5.404 1.00 32.75 208 ARG A N 1
ATOM 1560 C CA . ARG A 1 208 ? -0.601 27.751 4.155 1.00 32.75 208 ARG A CA 1
ATOM 1561 C C . ARG A 1 208 ? -0.076 26.905 2.990 1.00 32.75 208 ARG A C 1
ATOM 1563 O O . ARG A 1 208 ? 1.097 27.008 2.646 1.00 32.75 208 ARG A O 1
ATOM 1570 N N . ILE A 1 209 ? -0.946 26.118 2.358 1.00 38.06 209 ILE A N 1
ATOM 1571 C CA . ILE A 1 209 ? -0.651 25.425 1.097 1.00 38.06 209 ILE A CA 1
ATOM 1572 C C . ILE A 1 209 ? -0.474 26.491 0.008 1.00 38.06 209 ILE A C 1
ATOM 1574 O O . ILE A 1 209 ? -1.432 27.172 -0.360 1.00 38.06 209 ILE A O 1
ATOM 1578 N N . GLN A 1 210 ? 0.755 26.661 -0.479 1.00 42.16 210 GLN A N 1
ATOM 1579 C CA . GLN A 1 210 ? 1.034 27.380 -1.720 1.00 42.16 210 GLN A CA 1
ATOM 1580 C C . GLN A 1 210 ? 1.328 26.365 -2.837 1.00 42.16 210 GLN A C 1
ATOM 1582 O O . GLN A 1 210 ? 1.924 25.320 -2.568 1.00 42.16 210 GLN A O 1
ATOM 1587 N N . PRO A 1 211 ? 0.895 26.640 -4.077 1.00 38.69 211 PRO A N 1
ATOM 1588 C CA . PRO A 1 211 ? 1.076 25.742 -5.210 1.00 38.69 211 PRO A CA 1
ATOM 1589 C C . PRO A 1 211 ? 2.565 25.566 -5.541 1.00 38.69 211 PRO A C 1
ATOM 1591 O O . PRO A 1 211 ? 3.301 26.541 -5.679 1.00 38.69 211 PRO A O 1
ATOM 1594 N N . MET A 1 212 ? 2.996 24.306 -5.667 1.00 41.50 212 MET A N 1
ATOM 1595 C CA . MET A 1 212 ? 4.364 23.921 -6.015 1.00 41.50 212 MET A CA 1
ATOM 1596 C C . MET A 1 212 ? 4.722 24.389 -7.430 1.00 41.50 212 MET A C 1
ATOM 1598 O O . MET A 1 212 ? 4.339 23.767 -8.419 1.00 41.50 212 MET A O 1
ATOM 1602 N N . THR A 1 213 ? 5.519 25.447 -7.531 1.00 45.44 213 THR A N 1
ATOM 1603 C CA . THR A 1 213 ? 6.388 25.669 -8.686 1.00 45.44 213 THR A CA 1
ATOM 1604 C C . THR A 1 213 ? 7.612 24.768 -8.515 1.00 45.44 213 THR A C 1
ATOM 1606 O O . THR A 1 213 ? 8.447 24.953 -7.632 1.00 45.44 213 THR A O 1
ATOM 1609 N N . SER A 1 214 ? 7.672 23.696 -9.303 1.00 51.69 214 SER A N 1
ATOM 1610 C CA . SER A 1 214 ? 8.701 22.663 -9.191 1.00 51.69 214 SER A CA 1
ATOM 1611 C C . SER A 1 214 ? 10.035 23.138 -9.776 1.00 51.69 214 SER A C 1
ATOM 1613 O O . SER A 1 214 ? 10.340 22.874 -10.937 1.00 51.69 214 SER A O 1
ATOM 1615 N N . ASN A 1 215 ? 10.853 23.803 -8.965 1.00 73.62 215 ASN A N 1
ATOM 1616 C CA . ASN A 1 215 ? 12.270 23.987 -9.273 1.00 73.62 215 ASN A CA 1
ATOM 1617 C C . ASN A 1 215 ? 13.005 22.683 -8.911 1.00 73.62 215 ASN A C 1
ATOM 1619 O O . ASN A 1 215 ? 13.243 22.411 -7.731 1.00 73.62 215 ASN A O 1
ATOM 1623 N N . SER A 1 216 ? 13.296 21.834 -9.905 1.00 80.44 216 SER A N 1
ATOM 1624 C CA . SER A 1 216 ? 14.121 20.639 -9.686 1.00 80.44 216 SER A CA 1
ATOM 1625 C C . SER A 1 216 ? 15.578 21.038 -9.452 1.00 80.44 216 SER A C 1
ATOM 1627 O O . SER A 1 216 ? 16.113 21.874 -10.176 1.00 80.44 216 SER A O 1
ATOM 1629 N N . VAL A 1 217 ? 16.219 20.425 -8.463 1.00 89.44 217 VAL A N 1
ATOM 1630 C CA . VAL A 1 217 ? 17.619 20.621 -8.083 1.00 89.44 217 VAL A CA 1
ATOM 1631 C C . VAL A 1 217 ? 18.366 19.286 -8.101 1.00 89.44 217 VAL A C 1
ATOM 1633 O O . VAL A 1 217 ? 17.802 18.242 -7.763 1.00 89.44 217 VAL A O 1
ATOM 1636 N N . SER A 1 218 ? 19.656 19.322 -8.440 1.00 90.06 218 SER A N 1
ATOM 1637 C CA . SER A 1 218 ? 20.541 18.158 -8.353 1.00 90.06 218 SER A CA 1
ATOM 1638 C C . SER A 1 218 ? 21.049 18.010 -6.915 1.00 90.06 218 SER A C 1
ATOM 1640 O O . SER A 1 218 ? 21.716 18.895 -6.380 1.00 90.06 218 SER A O 1
ATOM 1642 N N . CYS A 1 219 ? 20.684 16.920 -6.245 1.00 90.44 219 CYS A N 1
ATOM 1643 C CA . CYS A 1 219 ? 20.968 16.672 -4.834 1.00 90.44 219 CYS A CA 1
ATOM 1644 C C . CYS A 1 219 ? 21.970 15.529 -4.663 1.00 90.44 219 CYS A C 1
ATOM 1646 O O . CYS A 1 219 ? 21.763 14.437 -5.193 1.00 90.44 219 CYS A O 1
ATOM 1648 N N . LYS A 1 220 ? 23.034 15.748 -3.886 1.00 92.12 220 LYS A N 1
ATOM 1649 C CA . LYS A 1 220 ? 24.076 14.756 -3.601 1.00 92.12 220 LYS A CA 1
ATOM 1650 C C . LYS A 1 220 ? 24.095 14.387 -2.121 1.00 92.12 220 LYS A C 1
ATOM 1652 O O . LYS A 1 220 ? 24.245 15.254 -1.258 1.00 92.12 220 LYS A O 1
ATOM 1657 N N . LEU A 1 221 ? 23.986 13.091 -1.833 1.00 87.75 221 LEU A N 1
ATOM 1658 C CA . LEU A 1 221 ? 24.042 12.547 -0.478 1.00 87.75 221 LEU A CA 1
ATOM 1659 C C . LEU A 1 221 ? 25.327 11.735 -0.291 1.00 87.75 221 LEU A C 1
ATOM 1661 O O . LEU A 1 221 ? 25.448 10.625 -0.803 1.00 87.75 221 LEU A O 1
ATOM 1665 N N . ASN A 1 222 ? 26.280 12.279 0.467 1.00 84.94 222 ASN A N 1
ATOM 1666 C CA . ASN A 1 222 ? 27.546 11.618 0.800 1.00 84.94 222 ASN A CA 1
ATOM 1667 C C . ASN A 1 222 ? 28.251 11.005 -0.433 1.00 84.94 222 ASN A C 1
ATOM 1669 O O . ASN A 1 222 ? 28.596 11.720 -1.375 1.00 84.94 222 ASN A O 1
ATOM 1673 N N . SER A 1 223 ? 28.480 9.688 -0.409 1.00 80.25 223 SER A N 1
ATOM 1674 C CA . SER A 1 223 ? 29.151 8.903 -1.449 1.00 80.25 223 SER A CA 1
ATOM 1675 C C . SER A 1 223 ? 28.223 8.429 -2.573 1.00 80.25 223 SER A C 1
ATOM 1677 O O . SER A 1 223 ? 28.673 7.692 -3.449 1.00 80.25 223 SER A O 1
ATOM 1679 N N . LEU A 1 224 ? 26.946 8.826 -2.573 1.00 74.31 224 LEU A N 1
ATOM 1680 C CA . LEU A 1 224 ? 26.004 8.443 -3.620 1.00 74.31 224 LEU A CA 1
ATOM 1681 C C . LEU A 1 224 ? 26.090 9.380 -4.840 1.00 74.31 224 LEU A C 1
ATOM 1683 O O . LEU A 1 224 ? 26.443 10.560 -4.705 1.00 74.31 224 LEU A O 1
ATOM 1687 N N . PRO A 1 225 ? 25.748 8.873 -6.038 1.00 76.94 225 PRO A N 1
ATOM 1688 C CA . PRO A 1 225 ? 25.579 9.695 -7.229 1.00 76.94 225 PRO A CA 1
ATOM 1689 C C . PRO A 1 225 ? 24.504 10.777 -7.025 1.00 76.94 225 PRO A C 1
ATOM 1691 O O . PRO A 1 225 ? 23.550 10.553 -6.273 1.00 76.94 225 PRO A O 1
ATOM 1694 N N . PRO A 1 226 ? 24.630 11.941 -7.683 1.00 87.94 226 PRO A N 1
ATOM 1695 C CA . PRO A 1 226 ? 23.628 12.993 -7.590 1.00 87.94 226 PRO A CA 1
ATOM 1696 C C . PRO A 1 226 ? 22.298 12.582 -8.234 1.00 87.94 226 PRO A C 1
ATOM 1698 O O . PRO A 1 226 ? 22.268 11.878 -9.242 1.00 87.94 226 PRO A O 1
ATOM 1701 N N . VAL A 1 227 ? 21.194 13.038 -7.643 1.00 85.56 227 VAL A N 1
ATOM 1702 C CA . VAL A 1 227 ? 19.820 12.741 -8.071 1.00 85.56 227 VAL A CA 1
ATOM 1703 C C . VAL A 1 227 ? 19.000 14.022 -8.217 1.00 85.56 227 VAL A C 1
ATOM 1705 O O . VAL A 1 227 ? 19.061 14.907 -7.367 1.00 85.56 227 VAL A O 1
ATOM 1708 N N . GLN A 1 228 ? 18.202 14.115 -9.283 1.00 90.62 228 GLN A N 1
ATOM 1709 C CA . GLN A 1 228 ? 17.294 15.243 -9.516 1.00 90.62 228 GLN A CA 1
ATOM 1710 C C . GLN A 1 228 ? 16.062 15.128 -8.609 1.00 90.62 228 GLN A C 1
ATOM 1712 O O . GLN A 1 228 ? 15.335 14.135 -8.649 1.00 90.62 228 GLN A O 1
ATOM 1717 N N . THR A 1 229 ? 15.828 16.129 -7.766 1.00 84.81 229 THR A N 1
ATOM 1718 C CA . THR A 1 229 ? 14.725 16.149 -6.792 1.00 84.81 229 THR A CA 1
ATOM 1719 C C . THR A 1 229 ? 14.289 17.585 -6.493 1.00 84.81 229 THR A C 1
ATOM 1721 O O . THR A 1 229 ? 14.790 18.519 -7.102 1.00 84.81 229 THR A O 1
ATOM 1724 N N . THR A 1 230 ? 13.330 17.810 -5.598 1.00 87.69 230 THR A N 1
ATOM 1725 C CA . THR A 1 230 ? 12.981 19.172 -5.153 1.00 87.69 230 THR A CA 1
ATOM 1726 C C . THR A 1 230 ? 13.894 19.622 -4.014 1.00 87.69 230 THR A C 1
ATOM 1728 O O . THR A 1 230 ? 14.422 18.791 -3.272 1.00 87.69 230 THR A O 1
ATOM 1731 N N . LEU A 1 231 ? 14.057 20.938 -3.837 1.00 88.75 231 LEU A N 1
ATOM 1732 C CA . LEU A 1 231 ? 14.872 21.500 -2.753 1.00 88.75 231 LEU A CA 1
ATOM 1733 C C . LEU A 1 231 ? 14.441 20.969 -1.377 1.00 88.75 231 LEU A C 1
ATOM 1735 O O . LEU A 1 231 ? 15.281 20.521 -0.600 1.00 88.75 231 LEU A O 1
ATOM 1739 N N . ASP A 1 232 ? 13.132 20.911 -1.125 1.00 81.38 232 ASP A N 1
ATOM 1740 C CA . ASP A 1 232 ? 12.576 20.388 0.129 1.00 81.38 232 ASP A CA 1
ATOM 1741 C C . ASP A 1 232 ? 12.965 18.927 0.367 1.00 81.38 232 ASP A C 1
ATOM 1743 O O . ASP A 1 232 ? 13.355 18.552 1.472 1.00 81.38 232 ASP A O 1
ATOM 1747 N N . LYS A 1 233 ? 12.920 18.097 -0.683 1.00 80.44 233 LYS A N 1
ATOM 1748 C CA . LYS A 1 233 ? 13.309 16.685 -0.601 1.00 80.44 233 LYS A CA 1
ATOM 1749 C C . LYS A 1 233 ? 14.811 16.520 -0.398 1.00 80.44 233 LYS A C 1
ATOM 1751 O O . LYS A 1 233 ? 15.207 15.604 0.313 1.00 80.44 233 LYS A O 1
ATOM 1756 N N . CYS A 1 234 ? 15.634 17.389 -0.987 1.00 87.19 234 CYS A N 1
ATOM 1757 C CA . CYS A 1 234 ? 17.078 17.376 -0.765 1.00 87.19 234 CYS A CA 1
ATOM 1758 C C . CYS A 1 234 ? 17.424 17.729 0.689 1.00 87.19 234 CYS A C 1
ATOM 1760 O O . CYS A 1 234 ? 18.206 17.028 1.331 1.00 87.19 234 CYS A O 1
ATOM 1762 N N . ASN A 1 235 ? 16.765 18.753 1.236 1.00 87.56 235 ASN A N 1
ATOM 1763 C CA . ASN A 1 235 ? 16.942 19.168 2.625 1.00 87.56 235 ASN A CA 1
ATOM 1764 C C . ASN A 1 235 ? 16.446 18.096 3.608 1.00 87.56 235 ASN A C 1
ATOM 1766 O O . ASN A 1 235 ? 17.127 17.807 4.588 1.00 87.56 235 ASN A O 1
ATOM 1770 N N . ALA A 1 236 ? 15.308 17.452 3.324 1.00 81.56 236 ALA A N 1
ATOM 1771 C CA . ALA A 1 236 ? 14.727 16.417 4.183 1.00 81.56 236 ALA A CA 1
ATOM 1772 C C . ALA A 1 236 ? 15.640 15.193 4.381 1.00 81.56 236 ALA A C 1
ATOM 1774 O O . ALA A 1 236 ? 15.556 14.526 5.410 1.00 81.56 236 ALA A O 1
ATOM 1775 N N . ILE A 1 237 ? 16.519 14.901 3.417 1.00 78.62 237 ILE A N 1
ATOM 1776 C CA . ILE A 1 237 ? 17.477 13.788 3.497 1.00 78.62 237 ILE A CA 1
ATOM 1777 C C . ILE A 1 237 ? 18.883 14.231 3.926 1.00 78.62 237 ILE A C 1
ATOM 1779 O O . ILE A 1 237 ? 19.810 13.431 3.846 1.00 78.62 237 ILE A O 1
ATOM 1783 N N . ASN A 1 238 ? 19.065 15.484 4.363 1.00 86.56 238 ASN A N 1
ATOM 1784 C CA . ASN A 1 238 ? 20.378 16.093 4.623 1.00 86.56 238 ASN A CA 1
ATOM 1785 C C . ASN A 1 238 ? 21.335 16.025 3.414 1.00 86.56 238 ASN A C 1
ATOM 1787 O O . ASN A 1 238 ? 22.555 15.923 3.566 1.00 86.56 238 ASN A O 1
ATOM 1791 N N . GLY A 1 239 ? 20.784 16.057 2.200 1.00 86.69 239 GLY A N 1
ATOM 1792 C CA . GLY A 1 239 ? 21.557 16.128 0.968 1.00 86.69 239 GLY A CA 1
ATOM 1793 C C . GLY A 1 239 ? 22.078 17.541 0.716 1.00 86.69 239 GLY A C 1
ATOM 1794 O O . GLY A 1 239 ? 21.517 18.527 1.193 1.00 86.69 239 GLY A O 1
ATOM 1795 N N . ARG A 1 240 ? 23.168 17.658 -0.046 1.00 92.25 240 ARG A N 1
ATOM 1796 C CA . ARG A 1 240 ? 23.673 18.953 -0.520 1.00 92.25 240 ARG A CA 1
ATOM 1797 C C . ARG A 1 240 ? 23.230 19.180 -1.955 1.00 92.25 240 ARG A C 1
ATOM 1799 O O . ARG A 1 240 ? 23.446 18.318 -2.805 1.00 92.25 240 ARG A O 1
ATOM 1806 N N . VAL A 1 241 ? 22.657 20.347 -2.226 1.00 92.75 241 VAL A N 1
ATOM 1807 C CA . VAL A 1 241 ? 22.388 20.779 -3.599 1.00 92.75 241 VAL A CA 1
ATOM 1808 C C . VAL A 1 241 ? 23.716 21.070 -4.287 1.00 92.75 241 VAL A C 1
ATOM 1810 O O . VAL A 1 241 ? 24.551 21.800 -3.750 1.00 92.75 241 VAL A O 1
ATOM 1813 N N . ILE A 1 242 ? 23.910 20.480 -5.459 1.00 89.56 242 ILE A N 1
ATOM 1814 C CA . ILE A 1 242 ? 25.023 20.782 -6.347 1.00 89.56 242 ILE A CA 1
ATOM 1815 C C . ILE A 1 242 ? 24.467 21.532 -7.556 1.00 89.56 242 ILE A C 1
ATOM 1817 O O . ILE A 1 242 ? 23.507 21.093 -8.184 1.00 89.56 242 ILE A O 1
ATOM 1821 N N . ASN A 1 243 ? 25.046 22.692 -7.846 1.00 76.31 243 ASN A N 1
ATOM 1822 C CA . ASN A 1 243 ? 24.784 23.395 -9.093 1.00 76.31 243 ASN A CA 1
ATOM 1823 C C . ASN A 1 243 ? 25.808 22.858 -10.094 1.00 76.31 243 ASN A C 1
ATOM 1825 O O . ASN A 1 243 ? 27.008 22.974 -9.833 1.00 76.31 243 ASN A O 1
ATOM 1829 N N . GLU A 1 244 ? 25.341 22.208 -11.157 1.00 55.41 244 GLU A N 1
ATOM 1830 C CA . GLU A 1 244 ? 26.169 21.995 -12.351 1.00 55.41 244 GLU A CA 1
ATOM 1831 C C . GLU A 1 244 ? 26.329 23.309 -13.119 1.00 55.41 244 GLU A C 1
ATOM 1833 O O . GLU A 1 244 ? 25.348 24.091 -13.158 1.00 55.41 244 GLU A O 1
#

Sequence (244 aa):
MKWVWLITGLLASSANALPLLAVSETAWQGLETHEKAEIQRSYLIETVRDSTFGLIIDNQGVDRSTPGTHGGAVLGSAIADVSYIDRAFSGGHYSAKTHLGVVLLGGLLGSALDKAPQRQFQFRYAIKLQDGSVVYQDKYSTEPFRHPAGICVMLSDLSVAANQNLCSQTPDVLRATYVRQTALNPSNAFAATSSVGLEASPISSPPRIQPMTSNSVSCKLNSLPPVQTTLDKCNAINGRVINE

Foldseek 3Di:
DDDDDDDDDDPPDPPDDAAADEAEPQLQVPDDPVQNVQLVVRHDYDYDYLVFKFFFADKDKDWPKDAKDQVQLVVQLVVQLVVLVVVCVVPNPDDPVVSVVSSNVRSVRRCVVIDHIQTKMKMWTFTQTPVRDTDIDIDMDSDPDDDDGGFMATPVHRHGDPDRCNHVRHNVVSCVPRPPPPDDDPPDPDDDDDDDDDDDDDDDDDDDDDDDPAPWFFWADDPDHTDTDGPVVNVVRVTDTDDD